Protein AF-A0A0P9FAW4-F1 (afdb_monomer_lite)

Sequence (191 aa):
MNKLNNALRALTATEWSKLYVQEWLREGETELWAGQSSRYPGKPIVAVVHCAAFDGEPPCIEVRIGKRVAKSVMATRNWQNERRAMVKFGMELAGLKPSAGEVEAALDAVRAKQPSVSDQVAELAKHIADRLAYENGSWELLECVETAKAMAWTVTAGGPQALRAALDTERSATNQRHQEFEQEGRETVAI

Foldseek 3Di:
DDDPPPPPPPDFFVRLLVVVLQADDDQAKDWLAKDAFPVDGPWIWTWIWHNDDDDPDAIWIFIDTHPHTPDIDGQGNPNVVVSLVSLCVSCVRNVHNDDPVNSVVSNVVSVVPDDDLVRLLQLQLVLQLVVCCVVPVPDDSVVSSVVSSVVSVVLCVVPRNSSNVSNVVSVVVVVVVVVVVVVVVVVVVVD

Organism: NCBI:txid186479

Secondary structure (DSSP, 8-state):
---------PPPHHHHHHHHHHHH--SEEEEEEEEE-SSSTT-EEEEEEEE--SSSPPPEEEEEETTEEEEEEE--TTHHHHHHHHHHHHHHHTT----HHHHHHHHHHHHHHSPPHHHHHHHHHHHHHHHHHHH-TTS-HHHHHHHHHHHHHHHHTT-HHHHHHHHHHHHHHHHHHHHHHHHHHHHHHT-

Radius of gyration: 21.87 Å; chains: 1; bounding box: 67×32×67 Å

pLDDT: mean 72.72, std 17.27, range [30.73, 94.94]

Structure (mmCIF, N/CA/C/O backbone):
data_AF-A0A0P9FAW4-F1
#
_entry.id   AF-A0A0P9FAW4-F1
#
loop_
_atom_site.group_PDB
_atom_site.id
_atom_site.type_symbol
_atom_site.label_atom_id
_atom_site.label_alt_id
_atom_site.label_comp_id
_atom_site.label_asym_id
_atom_site.label_entity_id
_atom_site.label_seq_id
_atom_site.pdbx_PDB_ins_code
_atom_site.Cartn_x
_atom_site.Cartn_y
_atom_site.Cartn_z
_atom_site.occupancy
_atom_site.B_iso_or_equiv
_atom_site.auth_seq_id
_atom_site.auth_comp_id
_atom_site.auth_asym_id
_atom_site.auth_atom_id
_atom_site.pdbx_PDB_model_num
ATOM 1 N N . MET A 1 1 ? 41.339 17.464 16.223 1.00 36.88 1 MET A N 1
ATOM 2 C CA . MET A 1 1 ? 39.993 18.069 16.308 1.00 36.88 1 MET A CA 1
ATOM 3 C C . MET A 1 1 ? 39.169 17.577 15.133 1.00 36.88 1 MET A C 1
ATOM 5 O O . MET A 1 1 ? 39.596 17.796 14.012 1.00 36.88 1 MET A O 1
ATOM 9 N N . ASN A 1 2 ? 38.085 16.849 15.421 1.00 30.95 2 ASN A N 1
ATOM 10 C CA . ASN A 1 2 ? 36.825 16.717 14.663 1.00 30.95 2 ASN A CA 1
ATOM 11 C C . ASN A 1 2 ? 36.192 15.363 14.992 1.00 30.95 2 ASN A C 1
ATOM 13 O O . ASN A 1 2 ? 36.313 14.387 14.259 1.00 30.95 2 ASN A O 1
ATOM 17 N N . LYS A 1 3 ? 35.518 15.317 16.148 1.00 30.73 3 LYS A N 1
ATOM 18 C CA . LYS A 1 3 ? 34.476 14.322 16.392 1.00 30.73 3 LYS A CA 1
ATOM 19 C C . LYS A 1 3 ? 33.316 14.702 15.475 1.00 30.73 3 LYS A C 1
ATOM 21 O O . LYS A 1 3 ? 32.681 15.730 15.693 1.00 30.73 3 LYS A O 1
ATOM 26 N N . LEU A 1 4 ? 33.096 13.915 14.427 1.00 35.78 4 LEU A N 1
ATOM 27 C CA . LEU A 1 4 ? 31.875 13.967 13.631 1.00 35.78 4 LEU A CA 1
ATOM 28 C C . LEU A 1 4 ? 30.692 13.772 14.583 1.00 35.78 4 LEU A C 1
ATOM 30 O O . LEU A 1 4 ? 30.543 12.718 15.202 1.00 35.78 4 LEU A O 1
ATOM 34 N N . ASN A 1 5 ? 29.902 14.832 14.739 1.00 34.75 5 ASN A N 1
ATOM 35 C CA . ASN A 1 5 ? 28.650 14.849 15.477 1.00 34.75 5 ASN A CA 1
ATOM 36 C C . ASN A 1 5 ? 27.660 13.894 14.804 1.00 34.75 5 ASN A C 1
ATOM 38 O O . ASN A 1 5 ? 26.837 14.302 13.993 1.00 34.75 5 ASN A O 1
ATOM 42 N N . ASN A 1 6 ? 27.731 12.617 15.169 1.00 35.66 6 ASN A N 1
ATOM 43 C CA . ASN A 1 6 ? 26.733 11.602 14.851 1.00 35.66 6 ASN A CA 1
ATOM 44 C C . ASN A 1 6 ? 25.546 11.720 15.824 1.00 35.66 6 ASN A C 1
ATOM 46 O O . ASN A 1 6 ? 25.126 10.758 16.464 1.00 35.66 6 ASN A O 1
ATOM 50 N N . ALA A 1 7 ? 25.021 12.937 15.980 1.00 35.91 7 ALA A N 1
ATOM 51 C CA . ALA A 1 7 ? 23.693 13.105 16.534 1.00 35.91 7 ALA A CA 1
ATOM 52 C C . ALA A 1 7 ? 22.733 12.663 15.430 1.00 35.91 7 ALA A C 1
ATOM 54 O O . ALA A 1 7 ? 22.521 13.401 14.471 1.00 35.91 7 ALA A O 1
ATOM 55 N N . LEU A 1 8 ? 22.215 11.436 15.544 1.00 38.09 8 LEU A N 1
ATOM 56 C CA . LEU A 1 8 ? 21.023 10.970 14.837 1.00 38.09 8 LEU A CA 1
ATOM 57 C C . LEU A 1 8 ? 19.970 12.081 14.917 1.00 38.09 8 LEU A C 1
ATOM 59 O O . LEU A 1 8 ? 19.286 12.233 15.931 1.00 38.09 8 LEU A O 1
ATOM 63 N N . ARG A 1 9 ? 19.894 12.922 13.881 1.00 41.28 9 ARG A N 1
ATOM 64 C CA . ARG A 1 9 ? 18.901 13.985 13.812 1.00 41.28 9 ARG A CA 1
ATOM 65 C C . ARG A 1 9 ? 17.561 13.277 13.744 1.00 41.28 9 ARG A C 1
ATOM 67 O O . ARG A 1 9 ? 17.298 12.544 12.795 1.00 41.28 9 ARG A O 1
ATOM 74 N N . ALA A 1 10 ? 16.739 13.472 14.769 1.00 46.34 10 ALA A N 1
ATOM 75 C CA . ALA A 1 10 ? 15.368 13.000 14.748 1.00 46.34 10 ALA A CA 1
ATOM 76 C C . ALA A 1 10 ? 14.700 13.549 13.480 1.00 46.34 10 ALA A C 1
ATOM 78 O O . ALA A 1 10 ? 14.629 14.767 13.296 1.00 46.34 10 ALA A O 1
ATOM 79 N N . LEU A 1 11 ? 14.275 12.645 12.597 1.00 42.81 11 LEU A N 1
ATOM 80 C CA . LEU A 1 11 ? 13.554 13.001 11.383 1.00 42.81 11 LEU A CA 1
ATOM 81 C C . LEU A 1 11 ? 12.293 13.790 11.766 1.00 42.81 11 LEU A C 1
ATOM 83 O O . LEU A 1 11 ? 11.625 13.502 12.766 1.00 42.81 11 LEU A O 1
ATOM 87 N N . THR A 1 12 ? 11.994 14.821 10.991 1.00 44.25 12 THR A N 1
ATOM 88 C CA . THR A 1 12 ? 10.806 15.664 11.134 1.00 44.25 12 THR A CA 1
ATOM 89 C C . THR A 1 12 ? 9.535 14.872 10.812 1.00 44.25 12 THR A C 1
ATOM 91 O O . THR A 1 12 ? 9.584 13.828 10.165 1.00 44.25 12 THR A O 1
ATOM 94 N N . ALA A 1 13 ? 8.366 15.356 11.245 1.00 34.28 13 ALA A N 1
ATOM 95 C CA . ALA A 1 13 ? 7.086 14.705 10.941 1.00 34.28 13 ALA A CA 1
ATOM 96 C C . ALA A 1 13 ? 6.858 14.538 9.424 1.00 34.28 13 ALA A C 1
ATOM 98 O O . ALA A 1 13 ? 6.342 13.513 8.995 1.00 34.28 13 ALA A O 1
ATOM 99 N N . THR A 1 14 ? 7.323 15.493 8.615 1.00 40.19 14 THR A N 1
ATOM 100 C CA . THR A 1 14 ? 7.294 15.433 7.146 1.00 40.19 14 THR A CA 1
ATOM 101 C C . THR A 1 14 ? 8.238 14.365 6.582 1.00 40.19 14 THR A C 1
ATOM 103 O O . THR A 1 14 ? 7.895 13.682 5.622 1.00 40.19 14 THR A O 1
ATOM 106 N N . GLU A 1 15 ? 9.417 14.176 7.173 1.00 46.09 15 GLU A N 1
ATOM 107 C CA . GLU A 1 15 ? 10.367 13.129 6.765 1.00 46.09 15 GLU A CA 1
ATOM 108 C C . GLU A 1 15 ? 9.885 11.729 7.180 1.00 46.09 15 GLU A C 1
ATOM 110 O O . GLU A 1 15 ? 10.018 10.779 6.413 1.00 46.09 15 GLU A O 1
ATOM 115 N N . TRP A 1 16 ? 9.229 11.607 8.336 1.00 44.12 16 TRP A N 1
ATOM 116 C CA . TRP A 1 16 ? 8.546 10.375 8.746 1.00 44.12 16 TRP A CA 1
ATOM 117 C C . TRP A 1 16 ? 7.324 10.062 7.895 1.00 44.12 16 TRP A C 1
ATOM 119 O O . TRP A 1 16 ? 7.101 8.910 7.547 1.00 44.12 16 TRP A O 1
ATOM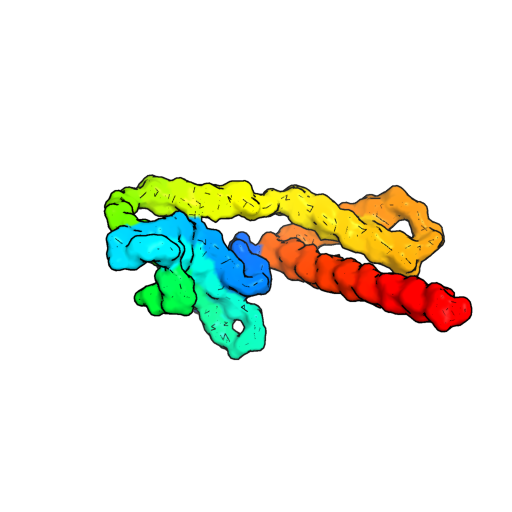 129 N N . SER A 1 17 ? 6.556 11.086 7.532 1.00 34.69 17 SER A N 1
ATOM 130 C CA . SER A 1 17 ? 5.464 10.971 6.575 1.00 34.69 17 SER A CA 1
ATOM 131 C C . SER A 1 17 ? 5.978 10.429 5.242 1.00 34.69 17 SER A C 1
ATOM 133 O O . SER A 1 17 ? 5.382 9.510 4.701 1.00 34.69 17 SER A O 1
ATOM 135 N N . LYS A 1 18 ? 7.118 10.920 4.736 1.00 43.56 18 LYS A N 1
ATOM 136 C CA . LYS A 1 18 ? 7.755 10.356 3.535 1.00 43.56 18 LYS A CA 1
ATOM 137 C C . LYS A 1 18 ? 8.144 8.887 3.725 1.00 43.56 18 LYS A C 1
ATOM 139 O O . LYS A 1 18 ? 7.808 8.088 2.867 1.00 43.56 18 LYS A O 1
ATOM 144 N N . LEU A 1 19 ? 8.758 8.509 4.849 1.00 45.94 19 LEU A N 1
ATOM 145 C CA . LEU A 1 19 ? 9.065 7.100 5.156 1.00 45.94 19 LEU A CA 1
ATOM 146 C C . LEU A 1 19 ? 7.807 6.217 5.251 1.00 45.94 19 LEU A C 1
ATOM 148 O O . LEU A 1 19 ? 7.811 5.073 4.816 1.00 45.94 19 LEU A O 1
ATOM 152 N N . TYR A 1 20 ? 6.709 6.752 5.776 1.00 41.94 20 TYR A N 1
ATOM 153 C CA . TYR A 1 20 ? 5.427 6.060 5.873 1.00 41.94 20 TYR A CA 1
ATOM 154 C C . TYR A 1 20 ? 4.786 5.806 4.503 1.00 41.94 20 TYR A C 1
ATOM 156 O O . TYR A 1 20 ? 4.346 4.688 4.226 1.00 41.94 20 TYR A O 1
ATOM 164 N N . VAL A 1 21 ? 4.796 6.817 3.623 1.00 43.75 21 VAL A N 1
ATOM 165 C CA . VAL A 1 21 ? 4.452 6.629 2.206 1.00 43.75 21 VAL A CA 1
ATOM 166 C C . VAL A 1 21 ? 5.412 5.603 1.581 1.00 43.75 21 VAL A C 1
ATOM 168 O O . VAL A 1 21 ? 4.968 4.756 0.805 1.00 43.75 21 VAL A O 1
ATOM 171 N N . GLN A 1 22 ? 6.694 5.599 1.985 1.00 45.94 22 GLN A N 1
ATOM 172 C CA . GLN A 1 22 ? 7.691 4.681 1.436 1.00 45.94 22 GLN A CA 1
ATOM 173 C C . GLN A 1 22 ? 7.481 3.213 1.781 1.00 45.94 22 GLN A C 1
ATOM 175 O O . GLN A 1 22 ? 7.738 2.338 0.951 1.00 45.94 22 GLN A O 1
ATOM 180 N N . GLU A 1 23 ? 7.045 2.929 3.002 1.00 46.84 23 GLU A N 1
ATOM 181 C CA . GLU A 1 23 ? 6.980 1.561 3.493 1.00 46.84 23 GLU A CA 1
ATOM 182 C C . GLU A 1 23 ? 5.694 0.834 3.087 1.00 46.84 23 GLU A C 1
ATOM 184 O O . GLU A 1 23 ? 5.722 -0.396 3.022 1.00 46.84 23 GLU A O 1
ATOM 189 N N . TRP A 1 24 ? 4.573 1.531 2.831 1.00 48.19 24 TRP A N 1
ATOM 190 C CA . TRP A 1 24 ? 3.279 0.837 2.868 1.00 48.19 24 TRP A CA 1
ATOM 191 C C . TRP A 1 24 ? 2.239 1.103 1.781 1.00 48.19 24 TRP A C 1
ATOM 193 O O . TRP A 1 24 ? 1.291 0.313 1.738 1.00 48.19 24 TRP A O 1
ATOM 203 N N . LEU A 1 25 ? 2.351 2.083 0.871 1.00 46.75 25 LEU A N 1
ATOM 204 C CA . LEU A 1 25 ? 1.169 2.476 0.075 1.00 46.75 25 LEU A CA 1
ATOM 205 C C . LEU A 1 25 ? 1.424 2.783 -1.409 1.00 46.75 25 LEU A C 1
ATOM 207 O O . LEU A 1 25 ? 2.464 3.319 -1.776 1.00 46.75 25 LEU A O 1
ATOM 211 N N . ARG A 1 26 ? 0.461 2.364 -2.248 1.00 43.22 26 ARG A N 1
ATOM 212 C CA . ARG A 1 26 ? 0.257 2.857 -3.623 1.00 43.22 26 ARG A CA 1
ATOM 213 C C . ARG A 1 26 ? -0.173 4.326 -3.555 1.00 43.22 26 ARG A C 1
ATOM 215 O O . ARG A 1 26 ? -0.643 4.775 -2.509 1.00 43.22 26 ARG A O 1
ATOM 222 N N . GLU A 1 27 ? -0.087 5.050 -4.663 1.00 41.12 27 GLU A N 1
ATOM 223 C CA . GLU A 1 27 ? -0.878 6.275 -4.815 1.00 41.12 27 GLU A CA 1
ATOM 224 C C . GLU A 1 27 ? -2.366 5.946 -4.543 1.00 41.12 27 GLU A C 1
ATOM 226 O O . GLU A 1 27 ? -2.929 5.045 -5.168 1.00 41.12 27 GLU A O 1
ATOM 231 N N . GLY A 1 28 ? -2.987 6.605 -3.553 1.00 51.53 28 GLY A N 1
ATOM 232 C CA . GLY A 1 28 ? -4.404 6.425 -3.198 1.00 51.53 28 GLY A CA 1
ATOM 233 C C . GLY A 1 28 ? -4.705 5.821 -1.814 1.00 51.53 28 GLY A C 1
ATOM 234 O O . GLY A 1 28 ? -3.879 5.814 -0.899 1.00 51.53 28 GLY A O 1
ATOM 235 N N . GLU A 1 29 ? -5.953 5.367 -1.647 1.00 55.50 29 GLU A N 1
ATOM 236 C CA . GLU A 1 29 ? -6.477 4.775 -0.408 1.00 55.50 29 GLU A CA 1
ATOM 237 C C . GLU A 1 29 ? -6.056 3.306 -0.277 1.00 55.50 29 GLU A C 1
ATOM 239 O O . GLU A 1 29 ? -6.238 2.518 -1.204 1.00 55.50 29 GLU A O 1
ATOM 244 N N . THR A 1 30 ? -5.550 2.887 0.883 1.00 71.25 30 THR A N 1
ATOM 245 C CA . THR A 1 30 ? -5.362 1.455 1.182 1.00 71.25 30 THR A CA 1
ATOM 246 C C . THR A 1 30 ? -6.103 1.060 2.435 1.00 71.25 30 THR A C 1
ATOM 248 O O . THR A 1 30 ? -5.938 1.660 3.497 1.00 71.25 30 THR A O 1
ATOM 251 N N . GLU A 1 31 ? -6.886 -0.003 2.309 1.00 73.00 31 GLU A N 1
ATOM 252 C CA . GLU A 1 31 ? -7.607 -0.617 3.411 1.00 73.00 31 GLU A CA 1
ATOM 253 C C . GLU A 1 31 ? -6.645 -1.229 4.438 1.00 73.00 31 GLU A C 1
ATOM 255 O O . GLU A 1 31 ? -5.787 -2.046 4.114 1.00 73.00 31 GLU A O 1
ATOM 260 N N . LEU A 1 32 ? -6.820 -0.836 5.697 1.00 77.38 32 LEU A N 1
ATOM 261 C CA . LEU A 1 32 ? -6.149 -1.396 6.869 1.00 77.38 32 LEU A CA 1
ATOM 262 C C . LEU A 1 32 ? -6.996 -2.438 7.589 1.00 77.38 32 LEU A C 1
ATOM 264 O O . LEU A 1 32 ? -6.457 -3.285 8.296 1.00 77.38 32 LEU A O 1
ATOM 268 N N . TRP A 1 33 ? -8.315 -2.311 7.487 1.00 84.06 33 TRP A N 1
ATOM 269 C CA . TRP A 1 33 ? -9.281 -3.200 8.111 1.00 84.06 33 TRP A CA 1
ATOM 270 C C . TRP A 1 33 ? -10.686 -2.879 7.594 1.00 84.06 33 TRP A C 1
ATOM 272 O O . TRP A 1 33 ? -11.000 -1.712 7.350 1.00 84.06 33 TRP A O 1
ATOM 282 N N . ALA A 1 34 ? -11.550 -3.889 7.513 1.00 80.00 34 ALA A N 1
ATOM 283 C CA . ALA A 1 34 ? -12.957 -3.720 7.176 1.00 80.00 34 ALA A CA 1
ATOM 284 C C . ALA A 1 34 ? -13.867 -4.587 8.055 1.00 80.00 34 ALA A C 1
ATOM 286 O O . ALA A 1 34 ? -13.494 -5.673 8.501 1.00 80.00 34 ALA A O 1
ATOM 287 N N . GLY A 1 35 ? -15.091 -4.111 8.267 1.00 79.69 35 GLY A N 1
ATOM 288 C CA . GLY A 1 35 ? -16.143 -4.807 9.000 1.00 79.69 35 GLY A CA 1
ATOM 289 C C . GLY A 1 35 ? -17.527 -4.243 8.691 1.00 79.69 35 GLY A C 1
ATOM 290 O O . GLY A 1 35 ? -17.704 -3.432 7.782 1.00 79.69 35 GLY A O 1
ATOM 291 N N . GLN A 1 36 ? -18.533 -4.661 9.456 1.00 74.88 36 GLN A N 1
ATOM 292 C CA . GLN A 1 36 ? -19.901 -4.151 9.340 1.00 74.88 36 GLN A CA 1
ATOM 293 C C . GLN A 1 36 ? -20.290 -3.370 10.587 1.00 74.88 36 GLN A C 1
ATOM 295 O O . GLN A 1 36 ? -19.943 -3.751 11.702 1.00 74.88 36 GLN A O 1
ATOM 300 N N . SER A 1 37 ? -21.014 -2.265 10.409 1.00 71.69 37 SER A N 1
ATOM 301 C CA . SER A 1 37 ? -21.435 -1.455 11.548 1.00 71.69 37 SER A CA 1
ATOM 302 C C . SER A 1 37 ? -22.502 -2.164 12.375 1.00 71.69 37 SER A C 1
ATOM 304 O O . SER A 1 37 ? -23.552 -2.533 11.854 1.00 71.69 37 SER A O 1
ATOM 306 N N . SER A 1 38 ? -22.283 -2.245 13.690 1.00 75.69 38 SER A N 1
ATOM 307 C CA . SER A 1 38 ? -23.302 -2.712 14.639 1.00 75.69 38 SER A CA 1
ATOM 308 C C . SER A 1 38 ? -24.442 -1.705 14.816 1.00 75.69 38 SER A C 1
ATOM 310 O O . SER A 1 38 ? -25.564 -2.081 15.140 1.00 75.69 38 SER A O 1
ATOM 312 N N . ARG A 1 39 ? -24.164 -0.413 14.589 1.00 76.31 39 ARG A N 1
ATOM 313 C CA . ARG A 1 39 ? -25.131 0.688 14.739 1.00 76.31 39 ARG A CA 1
ATOM 314 C C . ARG A 1 39 ? -25.882 1.022 13.451 1.00 76.31 39 ARG A C 1
ATOM 316 O O . ARG A 1 39 ? -26.964 1.593 13.523 1.00 76.31 39 ARG A O 1
ATOM 323 N N . TYR A 1 40 ? -25.315 0.695 12.290 1.00 73.69 40 TYR A N 1
ATOM 324 C CA . TYR A 1 40 ? -25.902 0.981 10.980 1.00 73.69 40 TYR A CA 1
ATOM 325 C C . TYR A 1 40 ? -25.935 -0.291 10.120 1.00 73.69 40 TYR A C 1
ATOM 327 O O . TYR A 1 40 ? -25.014 -0.508 9.326 1.00 73.69 40 TYR A O 1
ATOM 335 N N . PRO A 1 41 ? -26.982 -1.128 10.258 1.00 72.75 41 PRO A N 1
ATOM 336 C CA . PRO A 1 41 ? -27.098 -2.381 9.519 1.00 72.75 41 PRO A CA 1
ATOM 337 C C . PRO A 1 41 ? -26.913 -2.175 8.011 1.00 72.75 41 PRO A C 1
ATOM 339 O O . PRO A 1 41 ? -27.473 -1.249 7.424 1.00 72.75 41 PRO A O 1
ATOM 342 N N . GLY A 1 42 ? -26.084 -3.017 7.392 1.00 67.56 42 GLY A N 1
ATOM 343 C CA . GLY A 1 42 ? -25.775 -2.956 5.959 1.00 67.56 42 GLY A CA 1
ATOM 344 C C . GLY A 1 42 ? -24.736 -1.907 5.545 1.00 67.56 42 GLY A C 1
ATOM 345 O O . GLY A 1 42 ? -24.369 -1.870 4.373 1.00 67.56 42 GLY A O 1
ATOM 346 N N . LYS A 1 43 ? -24.221 -1.070 6.462 1.00 67.19 43 LYS A N 1
ATOM 347 C CA . LYS A 1 43 ? -23.132 -0.132 6.139 1.00 67.19 43 LYS A CA 1
ATOM 348 C C . LYS A 1 43 ? -21.761 -0.725 6.483 1.00 67.19 43 LYS A C 1
ATOM 350 O O . LYS A 1 43 ? -21.549 -1.108 7.640 1.00 67.19 43 LYS A O 1
ATOM 355 N N . PRO A 1 44 ? -20.816 -0.758 5.525 1.00 73.00 44 PRO A N 1
ATOM 356 C CA . PRO A 1 44 ? -19.457 -1.190 5.807 1.00 73.00 44 PRO A CA 1
ATOM 357 C C . PRO A 1 44 ? -18.746 -0.154 6.676 1.00 73.00 44 PRO A C 1
ATOM 359 O O . PRO A 1 44 ? -18.990 1.050 6.550 1.00 73.00 44 PRO A O 1
ATOM 362 N N . ILE A 1 45 ? -17.861 -0.636 7.539 1.00 73.31 45 ILE A N 1
ATOM 363 C CA . ILE A 1 45 ? -16.862 0.174 8.224 1.00 73.31 45 ILE A CA 1
ATOM 364 C C . ILE A 1 45 ? -15.519 -0.172 7.626 1.00 73.31 45 ILE A C 1
ATOM 366 O O . ILE A 1 45 ? -15.161 -1.345 7.592 1.00 73.31 45 ILE A O 1
ATOM 370 N N . VAL A 1 46 ? -14.787 0.839 7.178 1.00 75.81 46 VAL A N 1
ATOM 371 C CA . VAL A 1 46 ? -13.471 0.642 6.574 1.00 75.81 46 VAL A CA 1
ATOM 372 C C . VAL A 1 46 ? -12.495 1.608 7.221 1.00 75.81 46 VAL A C 1
ATOM 374 O O . VAL A 1 46 ? -12.754 2.810 7.271 1.00 75.81 46 VAL A O 1
ATOM 377 N N . ALA A 1 47 ? -11.399 1.075 7.749 1.00 80.31 47 ALA A N 1
ATOM 378 C CA . ALA A 1 47 ? -10.232 1.855 8.117 1.00 80.31 47 ALA A CA 1
ATOM 379 C C . ALA A 1 47 ? -9.306 1.897 6.902 1.00 80.31 47 ALA A C 1
ATOM 381 O O . ALA A 1 47 ? -8.899 0.847 6.409 1.00 80.31 47 ALA A O 1
ATOM 382 N N . VAL A 1 48 ? -8.978 3.088 6.423 1.00 76.50 48 VAL A N 1
ATOM 383 C CA . VAL A 1 48 ? -8.117 3.303 5.261 1.00 76.50 48 VAL A CA 1
ATOM 384 C C . VAL A 1 48 ? -6.994 4.259 5.618 1.00 76.50 48 VAL A C 1
ATOM 386 O O . VAL A 1 48 ? -7.163 5.158 6.440 1.00 76.50 48 VAL A O 1
ATOM 389 N N . VAL A 1 49 ? -5.844 4.082 4.985 1.00 74.38 49 VAL A N 1
ATOM 390 C CA . VAL A 1 49 ? -4.835 5.135 4.921 1.00 74.38 49 VAL A CA 1
ATOM 391 C C . VAL A 1 49 ? -4.989 5.880 3.616 1.00 74.38 49 VAL A C 1
ATOM 393 O O . VAL A 1 49 ? -5.040 5.266 2.553 1.00 74.38 49 VAL A O 1
ATOM 396 N N . HIS A 1 50 ? -4.980 7.196 3.721 1.00 68.31 50 HIS A N 1
ATOM 397 C CA . HIS A 1 50 ? -4.796 8.129 2.633 1.00 68.31 50 HIS A CA 1
ATOM 398 C C . HIS A 1 50 ? -3.327 8.497 2.532 1.00 68.31 50 HIS A C 1
ATOM 400 O O . HIS A 1 50 ? -2.794 9.231 3.370 1.00 68.31 50 HIS A O 1
ATOM 406 N N . CYS A 1 51 ? -2.670 8.006 1.487 1.00 57.28 51 CYS A N 1
ATOM 407 C CA . CYS A 1 51 ? -1.415 8.596 1.070 1.00 57.28 51 CYS A CA 1
ATOM 408 C C . CYS A 1 51 ? -1.709 9.852 0.275 1.00 57.28 51 CYS A C 1
ATOM 410 O O . CYS A 1 51 ? -2.311 9.787 -0.793 1.00 57.28 51 CYS A O 1
ATOM 412 N N . ALA A 1 52 ? -1.285 10.994 0.805 1.00 51.28 52 ALA A N 1
ATOM 413 C CA . ALA A 1 52 ? -1.335 12.237 0.070 1.00 51.28 52 ALA A CA 1
ATOM 414 C C . ALA A 1 52 ? -0.370 12.164 -1.117 1.00 51.28 52 ALA A C 1
ATOM 416 O O . ALA A 1 52 ? 0.831 12.399 -0.998 1.00 51.28 52 ALA A O 1
ATOM 417 N N . ALA A 1 53 ? -0.917 11.806 -2.264 1.00 43.97 53 ALA A N 1
ATOM 418 C CA . ALA A 1 53 ? -0.327 12.050 -3.558 1.00 43.97 53 ALA A CA 1
ATOM 419 C C . ALA A 1 53 ? -1.378 12.865 -4.306 1.00 43.97 53 ALA A C 1
ATOM 421 O O . ALA A 1 53 ? -2.378 12.294 -4.718 1.00 43.97 53 ALA A O 1
ATOM 422 N N . PHE A 1 54 ? -1.223 14.195 -4.290 1.00 38.84 54 PHE A N 1
ATOM 423 C CA . PHE A 1 54 ? -1.537 15.156 -5.367 1.00 38.84 54 PHE A CA 1
ATOM 424 C C . PHE A 1 54 ? -1.655 16.606 -4.848 1.00 38.84 54 PHE A C 1
ATOM 426 O O . PHE A 1 54 ? -1.200 17.516 -5.535 1.00 38.84 54 PHE A O 1
ATOM 433 N N . ASP A 1 55 ? -2.101 16.830 -3.602 1.00 45.34 55 ASP A N 1
ATOM 434 C CA . ASP A 1 55 ? -2.530 18.182 -3.168 1.00 45.34 55 ASP A CA 1
ATOM 435 C C . ASP A 1 55 ? -1.617 18.860 -2.121 1.00 45.34 55 ASP A C 1
ATOM 437 O O . ASP A 1 55 ? -1.910 19.946 -1.625 1.00 45.34 55 ASP A O 1
ATOM 441 N N . GLY A 1 56 ? -0.495 18.230 -1.750 1.00 52.78 56 GLY A N 1
ATOM 442 C CA . GLY A 1 56 ? 0.427 18.751 -0.726 1.00 52.78 56 GLY A CA 1
ATOM 443 C C . GLY A 1 56 ? -0.056 18.587 0.722 1.00 52.78 56 GLY A C 1
ATOM 444 O O . GLY A 1 56 ? 0.618 19.042 1.650 1.00 52.78 56 GLY A O 1
ATOM 445 N N . GLU A 1 57 ? -1.191 17.920 0.931 1.00 57.72 57 GLU A N 1
ATOM 446 C CA . GLU A 1 57 ? -1.689 17.591 2.263 1.00 57.72 57 GLU A CA 1
ATOM 447 C C . GLU A 1 57 ? -0.832 16.509 2.950 1.00 57.72 57 GLU A C 1
ATOM 449 O O . GLU A 1 57 ? -0.150 15.720 2.298 1.00 57.72 57 GLU A O 1
ATOM 454 N N . PRO A 1 58 ? -0.808 16.462 4.288 1.00 63.19 58 PRO A N 1
ATOM 455 C CA . PRO A 1 58 ? -0.185 15.368 5.018 1.00 63.19 58 PRO A CA 1
ATOM 456 C C . PRO A 1 58 ? -1.049 14.095 4.927 1.00 63.19 58 PRO A C 1
ATOM 458 O O . PRO A 1 58 ? -2.274 14.185 5.013 1.00 63.19 58 PRO A O 1
ATOM 461 N N . PRO A 1 59 ? -0.447 12.895 4.806 1.00 71.00 59 PRO A N 1
ATOM 462 C CA . PRO A 1 59 ? -1.194 11.644 4.793 1.00 71.00 59 PRO A CA 1
ATOM 463 C C . PRO A 1 59 ? -2.015 11.494 6.073 1.00 71.00 59 PRO A C 1
ATOM 465 O O . PRO A 1 59 ? -1.599 11.914 7.158 1.00 71.00 59 PRO A O 1
ATOM 468 N N . CYS A 1 60 ? -3.178 10.869 5.958 1.00 78.50 60 CYS A N 1
ATOM 469 C CA . CYS A 1 60 ? -4.085 10.666 7.078 1.00 78.50 60 CYS A CA 1
ATOM 470 C C . CYS A 1 60 ? -4.626 9.237 7.096 1.00 78.50 60 CYS A C 1
ATOM 472 O O . CYS A 1 60 ? -4.563 8.504 6.113 1.00 78.50 60 CYS A O 1
ATOM 474 N N . ILE A 1 61 ? -5.130 8.812 8.246 1.00 84.69 61 ILE A N 1
ATOM 475 C CA . ILE A 1 61 ? -5.811 7.535 8.419 1.00 84.69 61 ILE A CA 1
ATOM 476 C C . ILE A 1 61 ? -7.265 7.854 8.728 1.00 84.69 61 ILE A C 1
ATOM 478 O O . ILE A 1 61 ? -7.559 8.543 9.707 1.00 84.69 61 ILE A O 1
ATOM 482 N N . GLU A 1 62 ? -8.175 7.341 7.911 1.00 87.25 62 GLU A N 1
ATOM 483 C CA . GLU A 1 62 ? -9.608 7.545 8.059 1.00 87.25 62 GLU A CA 1
ATOM 484 C C . GLU A 1 62 ? -10.307 6.254 8.463 1.00 87.25 62 GLU A C 1
ATOM 486 O O . GLU A 1 62 ? -9.964 5.164 8.022 1.00 87.25 62 GLU A O 1
ATOM 491 N N . VAL A 1 63 ? -11.339 6.380 9.288 1.00 87.50 63 VAL A N 1
ATOM 492 C CA . VAL A 1 63 ? -12.338 5.334 9.497 1.00 87.50 63 VAL A CA 1
ATOM 493 C C . VAL A 1 63 ? -13.651 5.849 8.948 1.00 87.50 63 VAL A C 1
ATOM 495 O O . VAL A 1 63 ? -14.149 6.893 9.375 1.00 87.50 63 VAL A O 1
ATOM 498 N N . ARG A 1 64 ? -14.212 5.111 7.997 1.00 81.69 64 ARG A N 1
ATOM 499 C CA . ARG A 1 64 ? -15.418 5.466 7.253 1.00 81.69 64 ARG A CA 1
ATOM 500 C C . ARG A 1 64 ? -16.556 4.515 7.584 1.00 81.69 64 ARG A C 1
ATOM 502 O O . ARG A 1 64 ? -16.322 3.340 7.836 1.00 81.69 64 ARG A O 1
ATOM 509 N N . ILE A 1 65 ? -17.787 5.024 7.565 1.00 78.81 65 ILE A N 1
ATOM 510 C CA . ILE A 1 65 ? -19.028 4.245 7.643 1.00 78.81 65 ILE A CA 1
ATOM 511 C C . ILE A 1 65 ? -19.817 4.511 6.359 1.00 78.81 65 ILE A C 1
ATOM 513 O O . ILE A 1 65 ? -20.397 5.588 6.175 1.00 78.81 65 ILE A O 1
ATOM 517 N N . GLY A 1 66 ? -19.827 3.544 5.443 1.00 72.31 66 GLY A N 1
ATOM 518 C CA . GLY A 1 66 ? -20.221 3.795 4.057 1.00 72.31 66 GLY A CA 1
ATOM 519 C C . GLY A 1 66 ? -19.367 4.918 3.456 1.00 72.31 66 GLY A C 1
ATOM 520 O O . GLY A 1 66 ? -18.146 4.847 3.482 1.00 72.31 66 GLY A O 1
ATOM 521 N N . LYS A 1 67 ? -20.007 5.985 2.961 1.00 77.19 67 LYS A N 1
ATOM 522 C CA . LYS A 1 67 ? -19.319 7.148 2.364 1.00 77.19 67 LYS A CA 1
ATOM 523 C C . LYS A 1 67 ? -18.904 8.232 3.367 1.00 77.19 67 LYS A C 1
ATOM 525 O O . LYS A 1 67 ? -18.323 9.234 2.973 1.00 77.19 67 LYS A O 1
ATOM 530 N N . ARG A 1 68 ? -19.264 8.098 4.646 1.00 81.12 68 ARG A N 1
ATOM 531 C CA . ARG A 1 68 ? -19.037 9.146 5.648 1.00 81.12 68 ARG A CA 1
ATOM 532 C C . ARG A 1 68 ? -17.768 8.863 6.440 1.00 81.12 68 ARG A C 1
ATOM 534 O O . ARG A 1 68 ? -17.656 7.791 7.028 1.00 81.12 68 ARG A O 1
ATOM 541 N N . VAL A 1 69 ? -16.896 9.858 6.568 1.00 88.06 69 VAL A N 1
ATOM 542 C CA . VAL A 1 69 ? -15.774 9.824 7.514 1.00 88.06 69 VAL A CA 1
ATOM 543 C C . VAL A 1 69 ? -16.319 9.903 8.943 1.00 88.06 69 VAL A C 1
ATOM 545 O O . VAL A 1 69 ? -17.017 10.847 9.318 1.00 88.06 69 VAL A O 1
ATOM 548 N N . ALA A 1 70 ? -16.055 8.868 9.737 1.00 87.88 70 ALA A N 1
ATOM 549 C CA . ALA A 1 70 ? -16.384 8.823 11.158 1.00 87.88 70 ALA A CA 1
ATOM 550 C C . ALA A 1 70 ? -15.243 9.380 12.015 1.00 87.88 70 ALA A C 1
ATOM 552 O O . ALA A 1 70 ? -15.503 10.009 13.039 1.00 87.88 70 ALA A O 1
ATOM 553 N N . LYS A 1 71 ? -13.993 9.159 11.595 1.00 91.56 71 LYS A N 1
ATOM 554 C CA . LYS A 1 71 ? -12.799 9.714 12.233 1.00 91.56 71 LYS A CA 1
ATOM 555 C C . LYS A 1 71 ? -11.671 9.833 11.216 1.00 91.56 71 LYS A C 1
ATOM 557 O O . LYS A 1 71 ? -11.518 8.939 10.393 1.00 91.56 71 LYS A O 1
ATOM 562 N N . SER A 1 72 ? -10.884 10.895 11.317 1.00 89.06 72 SER A N 1
ATOM 563 C CA . SER A 1 72 ? -9.649 11.089 10.558 1.00 89.06 72 SER A CA 1
ATOM 564 C C . SER A 1 72 ? -8.544 11.514 11.520 1.00 89.06 72 SER A C 1
ATOM 566 O O . SER A 1 72 ? -8.801 12.260 12.471 1.00 89.06 72 SER A O 1
ATOM 568 N N . VAL A 1 73 ? -7.339 10.990 11.324 1.00 86.00 73 VAL A N 1
ATOM 569 C CA . VAL A 1 73 ? -6.140 11.390 12.062 1.00 86.00 73 VAL A CA 1
ATOM 570 C C . VAL A 1 73 ? -4.997 11.588 11.082 1.00 86.00 73 VAL A C 1
ATOM 572 O O . VAL A 1 73 ? -4.758 10.743 10.224 1.00 86.00 73 VAL A O 1
ATOM 575 N N . MET A 1 74 ? -4.285 12.702 11.205 1.00 82.12 74 MET A N 1
ATOM 576 C CA . MET A 1 74 ? -3.061 12.916 10.440 1.00 82.12 74 MET A CA 1
ATOM 577 C C . MET A 1 74 ? -2.001 11.903 10.865 1.00 82.12 74 MET A C 1
ATOM 579 O O . MET A 1 74 ? -1.782 11.718 12.063 1.00 82.12 74 MET A O 1
ATOM 583 N N . ALA A 1 75 ? -1.336 11.281 9.895 1.00 71.50 75 ALA A N 1
ATOM 584 C CA . ALA A 1 75 ? -0.227 10.386 10.168 1.00 71.50 75 ALA A CA 1
ATOM 585 C C . ALA A 1 75 ? 0.989 11.200 10.634 1.00 71.50 75 ALA A C 1
ATOM 587 O O . ALA A 1 75 ? 1.418 12.149 9.972 1.00 71.50 75 ALA A O 1
ATOM 588 N N . THR A 1 76 ? 1.554 10.841 11.785 1.00 73.12 76 THR A N 1
ATOM 589 C CA . THR A 1 76 ? 2.741 11.497 12.352 1.00 73.12 76 THR A CA 1
ATOM 590 C C . THR A 1 76 ? 3.922 10.529 12.465 1.00 73.12 76 THR A C 1
ATOM 592 O O . THR A 1 76 ? 3.894 9.396 11.990 1.00 73.12 76 THR A O 1
ATOM 595 N N . ARG A 1 77 ? 4.983 10.934 13.178 1.00 62.34 77 ARG A N 1
ATOM 596 C CA . ARG A 1 77 ? 6.085 10.037 13.578 1.00 62.34 77 ARG A CA 1
ATOM 597 C C . ARG A 1 77 ? 5.628 8.803 14.374 1.00 62.34 77 ARG A C 1
ATOM 599 O O . ARG A 1 77 ? 6.404 7.872 14.537 1.00 62.34 77 ARG A O 1
ATOM 606 N N . ASN A 1 78 ? 4.404 8.812 14.906 1.00 74.25 78 ASN A N 1
ATOM 607 C CA . ASN A 1 78 ? 3.820 7.724 15.687 1.00 74.25 78 ASN A CA 1
ATOM 608 C C . ASN A 1 78 ? 2.767 6.922 14.896 1.00 74.25 78 ASN A C 1
ATOM 610 O O . ASN A 1 78 ? 1.895 6.281 15.490 1.00 74.25 78 ASN A O 1
ATOM 614 N N . TRP A 1 79 ? 2.846 6.950 13.563 1.00 73.12 79 TRP A N 1
ATOM 615 C CA . TRP A 1 79 ? 1.848 6.379 12.655 1.00 73.12 79 TRP A CA 1
ATOM 616 C C . TRP A 1 79 ? 1.496 4.919 12.938 1.00 73.12 79 TRP A C 1
ATOM 618 O O . TRP A 1 79 ? 0.351 4.521 12.755 1.00 73.12 79 TRP A O 1
ATOM 628 N N . GLN A 1 80 ? 2.432 4.103 13.432 1.00 76.19 80 GLN A N 1
ATOM 629 C CA . GLN A 1 80 ? 2.137 2.708 13.767 1.00 76.19 80 GLN A CA 1
ATOM 630 C C . GLN A 1 80 ? 1.095 2.604 14.888 1.00 76.19 80 GLN A C 1
ATOM 632 O O . GLN A 1 80 ? 0.205 1.755 14.846 1.00 76.19 80 GLN A O 1
ATOM 637 N N . ASN A 1 81 ? 1.179 3.490 15.881 1.00 84.56 81 ASN A N 1
ATOM 638 C CA . ASN A 1 81 ? 0.222 3.546 16.979 1.00 84.56 81 ASN A CA 1
ATOM 639 C C . ASN A 1 81 ? -1.083 4.223 16.557 1.00 84.56 81 ASN A C 1
ATOM 641 O O . ASN A 1 81 ? -2.151 3.777 16.968 1.00 84.56 81 ASN A O 1
ATOM 645 N N . GLU A 1 82 ? -1.022 5.237 15.694 1.00 85.31 82 GLU A N 1
ATOM 646 C CA . GLU A 1 82 ? -2.215 5.850 15.092 1.00 85.31 82 GLU A CA 1
ATOM 647 C C . GLU A 1 82 ? -2.997 4.822 14.269 1.00 85.31 82 GLU A C 1
ATOM 649 O O . GLU A 1 82 ? -4.206 4.685 14.431 1.00 85.31 82 GLU A O 1
ATOM 654 N N . ARG A 1 83 ? -2.296 4.007 13.478 1.00 84.50 83 ARG A N 1
ATOM 655 C CA . ARG A 1 83 ? -2.856 2.895 12.709 1.00 84.50 83 ARG A CA 1
ATOM 656 C C . ARG A 1 83 ? -3.567 1.891 13.608 1.00 84.50 83 ARG A C 1
ATOM 658 O O . ARG A 1 83 ? -4.734 1.587 13.375 1.00 84.50 83 ARG A O 1
ATOM 665 N N . ARG A 1 84 ? -2.890 1.410 14.656 1.00 89.75 84 ARG A N 1
ATOM 666 C CA . ARG A 1 84 ? -3.491 0.507 15.654 1.00 89.75 84 ARG A CA 1
ATOM 667 C C . ARG A 1 84 ? -4.733 1.125 16.280 1.00 89.75 84 ARG A C 1
ATOM 669 O O . ARG A 1 84 ? -5.755 0.457 16.389 1.00 89.75 84 ARG A O 1
ATOM 676 N N . ALA A 1 85 ? -4.670 2.404 16.649 1.00 92.00 85 ALA A N 1
ATOM 677 C CA . ALA A 1 85 ? -5.793 3.116 17.244 1.00 92.00 85 ALA A CA 1
ATOM 678 C C . ALA A 1 85 ? -6.980 3.257 16.276 1.00 92.00 85 ALA A C 1
ATOM 680 O O . ALA A 1 85 ? -8.125 3.137 16.706 1.00 92.00 85 ALA A O 1
ATOM 681 N N . MET A 1 86 ? -6.730 3.476 14.983 1.00 91.44 86 MET A N 1
ATOM 682 C CA . MET A 1 86 ? -7.781 3.592 13.968 1.00 91.44 86 MET A CA 1
ATOM 683 C C . MET A 1 86 ? -8.405 2.240 13.615 1.00 91.44 86 MET A C 1
ATOM 685 O O . MET A 1 86 ? -9.628 2.152 13.535 1.00 91.44 86 MET A O 1
ATOM 689 N N . VAL A 1 87 ? -7.609 1.171 13.505 1.00 90.44 87 VAL A N 1
ATOM 690 C CA . VAL A 1 87 ? -8.135 -0.201 13.367 1.00 90.44 87 VAL A CA 1
ATOM 691 C C . VAL A 1 87 ? -8.978 -0.567 14.585 1.00 90.44 87 VAL A C 1
ATOM 693 O O . VAL A 1 87 ? -10.121 -0.995 14.436 1.00 90.44 87 VAL A O 1
ATOM 696 N N . LYS A 1 88 ? -8.467 -0.297 15.793 1.00 94.94 88 LYS A N 1
ATOM 697 C CA . LYS A 1 88 ? -9.202 -0.504 17.043 1.00 94.94 88 LYS A CA 1
ATOM 698 C C . LYS A 1 88 ? -10.540 0.243 17.042 1.00 94.94 88 LYS A C 1
ATOM 700 O O . LYS A 1 88 ? -11.570 -0.352 17.336 1.00 94.94 88 LYS A O 1
ATOM 705 N N . PHE A 1 89 ? -10.538 1.518 16.656 1.00 93.50 89 PHE A N 1
ATOM 706 C CA . PHE A 1 89 ? -11.753 2.329 16.565 1.00 93.50 89 PHE A CA 1
ATOM 707 C C . PHE A 1 89 ? -12.753 1.774 15.536 1.00 93.50 89 PHE A C 1
ATOM 709 O O . PHE A 1 89 ? -13.951 1.729 15.809 1.00 93.50 89 PHE A O 1
ATOM 716 N N . GLY A 1 90 ? -12.281 1.308 14.375 1.00 88.88 90 GLY A N 1
ATOM 717 C CA . GLY A 1 90 ? -13.124 0.638 13.380 1.00 88.88 90 GLY A CA 1
ATOM 718 C C . GLY A 1 90 ? -13.789 -0.626 13.931 1.00 88.88 90 GLY A C 1
ATOM 719 O O . GLY A 1 90 ? -15.002 -0.796 13.794 1.00 88.88 90 GLY A O 1
ATOM 720 N N . MET A 1 91 ? -13.017 -1.466 14.627 1.00 91.00 91 MET A N 1
ATOM 721 C CA . MET A 1 91 ? -13.508 -2.680 15.286 1.00 91.00 91 MET A CA 1
ATOM 722 C C . MET A 1 91 ? -14.539 -2.358 16.381 1.00 91.00 91 MET A C 1
ATOM 724 O O . MET A 1 91 ? -15.599 -2.982 16.432 1.00 91.00 91 MET A O 1
ATOM 728 N N . GLU A 1 92 ? -14.291 -1.339 17.206 1.00 93.12 92 GLU A N 1
ATOM 729 C CA . GLU A 1 92 ? -15.237 -0.864 18.227 1.00 93.12 92 GLU A CA 1
ATOM 730 C C . GLU A 1 92 ? -16.551 -0.356 17.606 1.00 93.12 92 GLU A C 1
ATOM 732 O O . GLU A 1 92 ? -17.637 -0.668 18.100 1.00 93.12 92 GLU A O 1
ATOM 737 N N . LEU A 1 93 ? -16.490 0.371 16.482 1.00 88.31 93 LEU A N 1
ATOM 738 C CA . LEU A 1 93 ? -17.687 0.805 15.749 1.00 88.31 93 LEU A CA 1
ATOM 739 C C . LEU A 1 93 ? -18.461 -0.361 15.108 1.00 88.31 93 LEU A C 1
ATOM 741 O O . LEU A 1 93 ? -19.670 -0.246 14.874 1.00 88.31 93 LEU A O 1
ATOM 745 N N . ALA A 1 94 ? -17.791 -1.481 14.844 1.00 85.75 94 ALA A N 1
ATOM 746 C CA . ALA A 1 94 ? -18.422 -2.733 14.439 1.00 85.75 94 ALA A CA 1
ATOM 747 C C . ALA A 1 94 ? -18.987 -3.536 15.624 1.00 85.75 94 ALA A C 1
ATOM 749 O O . ALA A 1 94 ? -19.587 -4.586 15.426 1.00 85.75 94 ALA A O 1
ATOM 750 N N . GLY A 1 95 ? -18.868 -3.032 16.858 1.00 87.75 95 GLY A N 1
ATOM 751 C CA . GLY A 1 95 ? -19.348 -3.708 18.066 1.00 87.75 95 GLY A CA 1
ATOM 752 C C . GLY A 1 95 ? -18.401 -4.785 18.602 1.00 87.75 95 GLY A C 1
ATOM 753 O O . GLY A 1 95 ? -18.791 -5.539 19.492 1.00 87.75 95 GLY A O 1
ATOM 754 N N . LEU A 1 96 ? -17.170 -4.857 18.092 1.00 88.94 96 LEU A N 1
ATOM 755 C CA . LEU A 1 96 ? -16.136 -5.751 18.605 1.00 88.94 96 LEU A CA 1
ATOM 756 C C . LEU A 1 96 ? -15.441 -5.120 19.820 1.00 88.94 96 LEU A C 1
ATOM 758 O O . LEU A 1 96 ? -15.411 -3.899 19.979 1.00 88.94 96 LEU A O 1
ATOM 762 N N . LYS A 1 97 ? -14.846 -5.957 20.674 1.00 90.75 97 LYS A N 1
ATOM 763 C CA . LYS A 1 97 ? -13.982 -5.524 21.783 1.00 90.75 97 LYS A CA 1
ATOM 764 C C . LYS A 1 97 ? -12.542 -5.961 21.503 1.00 90.75 97 LYS A C 1
ATOM 766 O O . LYS A 1 97 ? -12.115 -6.972 22.050 1.00 90.75 97 LYS A O 1
ATOM 771 N N . PRO A 1 98 ? -11.816 -5.232 20.642 1.00 89.94 98 PRO A N 1
ATOM 772 C CA . PRO A 1 98 ? -10.509 -5.659 20.163 1.00 89.94 98 PRO A CA 1
ATOM 773 C C . PRO A 1 98 ? -9.450 -5.666 21.273 1.00 89.94 98 PRO A C 1
ATOM 775 O O . PRO A 1 98 ? -9.178 -4.649 21.922 1.00 89.94 98 PRO A O 1
ATOM 778 N N . SER A 1 99 ? -8.812 -6.816 21.443 1.00 93.62 99 SER A N 1
ATOM 779 C CA . SER A 1 99 ? -7.547 -6.987 22.152 1.00 93.62 99 SER A CA 1
ATOM 780 C C . SER A 1 99 ? -6.362 -6.533 21.289 1.00 93.62 99 SER A C 1
ATOM 782 O O . SER A 1 99 ? -6.471 -6.390 20.072 1.00 93.62 99 SER A O 1
ATOM 784 N N . ALA A 1 100 ? -5.193 -6.328 21.906 1.00 90.25 100 ALA A N 1
ATOM 785 C CA . ALA A 1 100 ? -3.979 -5.977 21.164 1.00 90.25 100 ALA A CA 1
ATOM 786 C C . ALA A 1 100 ? -3.608 -7.042 20.112 1.00 90.25 100 ALA A C 1
ATOM 788 O O . ALA A 1 100 ? -3.209 -6.691 19.007 1.00 90.25 100 ALA A O 1
ATOM 789 N N . GLY A 1 101 ? -3.801 -8.329 20.430 1.00 91.62 101 GLY A N 1
ATOM 790 C CA . GLY A 1 101 ? -3.525 -9.429 19.503 1.00 91.62 101 GLY A CA 1
ATOM 791 C C . GLY A 1 101 ? -4.437 -9.424 18.275 1.00 91.62 101 GLY A C 1
ATOM 792 O O . GLY A 1 101 ? -3.966 -9.657 17.169 1.00 91.62 101 GLY A O 1
ATOM 793 N N . GLU A 1 102 ? -5.719 -9.093 18.440 1.00 90.50 102 GLU A N 1
ATOM 794 C CA . GLU A 1 102 ? -6.660 -8.998 17.314 1.00 90.50 102 GLU A CA 1
ATOM 795 C C . GLU A 1 102 ? -6.351 -7.813 16.394 1.00 90.50 102 GLU A C 1
ATOM 797 O O . GLU A 1 102 ? -6.507 -7.922 15.178 1.00 90.50 102 GLU A O 1
ATOM 802 N N . VAL A 1 103 ? -5.879 -6.694 16.955 1.00 90.19 103 VAL A N 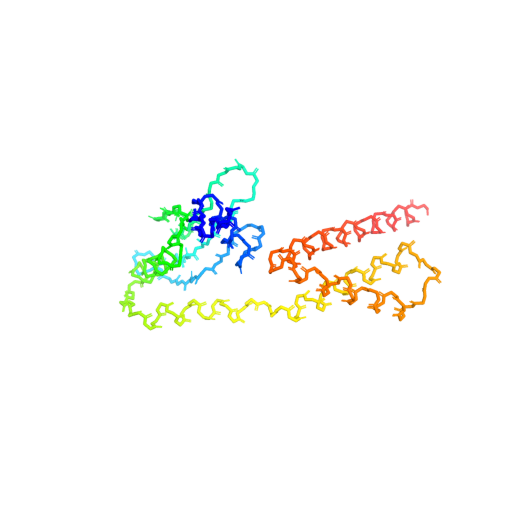1
ATOM 803 C CA . VAL A 1 103 ? -5.444 -5.538 16.159 1.00 90.19 103 VAL A CA 1
ATOM 804 C C . VAL A 1 103 ? -4.204 -5.882 15.333 1.00 90.19 103 VAL A C 1
ATOM 806 O O . VAL A 1 103 ? -4.172 -5.566 14.145 1.00 90.19 103 VAL A O 1
ATOM 809 N N . GLU A 1 104 ? -3.205 -6.557 15.912 1.00 87.88 104 GLU A N 1
ATOM 810 C CA . GLU A 1 104 ? -2.031 -6.987 15.138 1.00 87.88 104 GLU A CA 1
ATOM 811 C C . GLU A 1 104 ? -2.404 -8.033 14.081 1.00 87.88 104 GLU A C 1
ATOM 813 O O . GLU A 1 104 ? -1.995 -7.895 12.932 1.00 87.88 104 GLU A O 1
ATOM 818 N N . ALA A 1 105 ? -3.259 -9.008 14.410 1.00 86.12 105 ALA A N 1
ATOM 819 C CA . ALA A 1 105 ? -3.717 -10.013 13.450 1.00 86.12 105 ALA A CA 1
ATOM 820 C C . ALA A 1 105 ? -4.446 -9.390 12.245 1.00 86.12 105 ALA A C 1
ATOM 822 O O . ALA A 1 105 ? -4.250 -9.819 11.108 1.00 86.12 105 ALA A O 1
ATOM 823 N N . ALA A 1 106 ? -5.257 -8.350 12.468 1.00 82.19 106 ALA A N 1
ATOM 824 C CA . ALA A 1 106 ? -5.896 -7.596 11.390 1.00 82.19 106 ALA A CA 1
ATOM 825 C C . ALA A 1 106 ? -4.869 -6.911 10.474 1.00 82.19 106 ALA A C 1
ATOM 827 O O . ALA A 1 106 ? -4.984 -6.968 9.249 1.00 82.19 106 ALA A O 1
ATOM 828 N N . LEU A 1 107 ? -3.846 -6.291 11.064 1.00 82.88 107 LEU A N 1
ATOM 829 C CA . LEU A 1 107 ? -2.783 -5.612 10.326 1.00 82.88 107 LEU A CA 1
ATOM 830 C C . LEU A 1 107 ? -1.906 -6.598 9.541 1.00 82.88 107 LEU A C 1
ATOM 832 O O . LEU A 1 107 ? -1.547 -6.317 8.395 1.00 82.88 107 LEU A O 1
ATOM 836 N N . ASP A 1 108 ? -1.618 -7.764 10.115 1.00 79.25 108 ASP A N 1
ATOM 837 C CA . ASP A 1 108 ? -0.894 -8.845 9.446 1.00 79.25 108 ASP A CA 1
ATOM 838 C C . ASP A 1 108 ? -1.705 -9.447 8.295 1.00 79.25 108 ASP A C 1
ATOM 840 O O . ASP A 1 108 ? -1.152 -9.713 7.228 1.00 79.25 108 ASP A O 1
ATOM 844 N N . ALA A 1 109 ? -3.025 -9.586 8.448 1.00 75.38 109 ALA A N 1
ATOM 845 C CA . ALA A 1 109 ? -3.899 -10.044 7.370 1.00 75.38 109 ALA A CA 1
ATOM 846 C C . ALA A 1 109 ? -3.894 -9.083 6.170 1.00 75.38 109 ALA A C 1
ATOM 848 O O . ALA A 1 109 ? -3.926 -9.528 5.024 1.00 75.38 109 ALA A O 1
ATOM 849 N N . VAL A 1 110 ? -3.816 -7.768 6.407 1.00 72.88 110 VAL A N 1
ATOM 850 C CA . VAL A 1 110 ? -3.634 -6.788 5.323 1.00 72.88 110 VAL A CA 1
ATOM 851 C C . VAL A 1 110 ? -2.245 -6.894 4.712 1.00 72.88 110 VAL A C 1
ATOM 853 O O . VAL A 1 110 ? -2.122 -6.889 3.488 1.00 72.88 110 VAL A O 1
ATOM 856 N N . ARG A 1 111 ? -1.201 -7.049 5.534 1.00 70.56 111 ARG A N 1
ATOM 857 C CA . ARG A 1 111 ? 0.169 -7.250 5.046 1.00 70.56 111 ARG A CA 1
ATOM 858 C C . ARG A 1 111 ? 0.270 -8.463 4.122 1.00 70.56 111 ARG A C 1
ATOM 860 O O . ARG A 1 111 ? 0.902 -8.367 3.079 1.00 70.56 111 ARG A O 1
ATOM 867 N N . ALA A 1 112 ? -0.370 -9.571 4.487 1.00 68.81 112 ALA A N 1
ATOM 868 C CA . ALA A 1 112 ? -0.366 -10.814 3.720 1.00 68.81 112 ALA A CA 1
ATOM 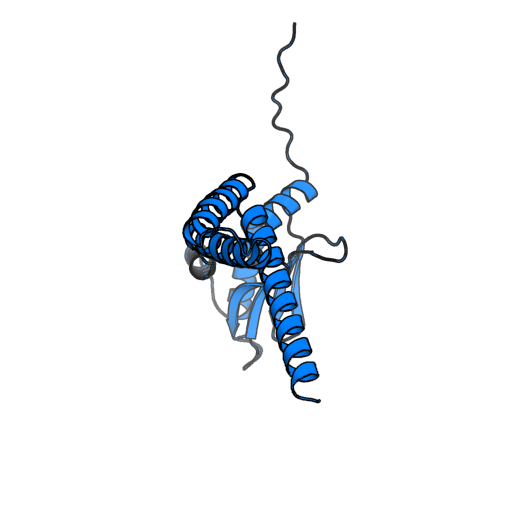869 C C . ALA A 1 112 ? -1.069 -10.695 2.356 1.00 68.81 112 ALA A C 1
ATOM 871 O O . ALA A 1 112 ? -0.772 -11.465 1.449 1.00 68.81 112 ALA A O 1
ATOM 872 N N . LYS A 1 113 ? -1.986 -9.731 2.196 1.00 66.50 113 LYS A N 1
ATOM 873 C CA . LYS A 1 113 ? -2.623 -9.420 0.906 1.00 66.50 113 LYS A CA 1
ATOM 874 C C . LYS A 1 113 ? -1.749 -8.545 0.005 1.00 66.50 113 LYS A C 1
ATOM 876 O O . LYS A 1 113 ? -2.060 -8.410 -1.176 1.00 66.50 113 LYS A O 1
ATOM 881 N N . GLN A 1 114 ? -0.699 -7.914 0.538 1.00 67.50 114 GLN A N 1
ATOM 882 C CA . GLN A 1 114 ? 0.225 -7.146 -0.288 1.00 67.50 114 GLN A CA 1
ATOM 883 C C . GLN A 1 114 ? 1.176 -8.104 -1.023 1.00 67.50 114 GLN A C 1
ATOM 885 O O . GLN A 1 114 ? 1.701 -9.026 -0.396 1.00 67.50 114 GLN A O 1
ATOM 890 N N . PRO A 1 115 ? 1.423 -7.899 -2.330 1.00 67.81 115 PRO A N 1
ATOM 891 C CA . PRO A 1 115 ? 2.371 -8.722 -3.075 1.00 67.81 115 PRO A CA 1
ATOM 892 C C . PRO A 1 115 ? 3.758 -8.632 -2.436 1.00 67.81 115 PRO A C 1
ATOM 894 O O . PRO A 1 115 ? 4.155 -7.570 -1.941 1.00 67.81 115 PRO A O 1
ATOM 897 N N . SER A 1 116 ? 4.512 -9.732 -2.434 1.00 72.19 116 SER A N 1
ATOM 898 C CA . SER A 1 116 ? 5.855 -9.723 -1.854 1.00 72.19 116 SER A CA 1
ATOM 899 C C . SER A 1 116 ? 6.792 -8.807 -2.654 1.00 72.19 116 SER A C 1
ATOM 901 O O . SER A 1 116 ? 6.499 -8.432 -3.791 1.00 72.19 116 SER A O 1
ATOM 903 N N . VAL A 1 117 ? 7.934 -8.426 -2.072 1.00 72.19 117 VAL A N 1
ATOM 904 C CA . VAL A 1 117 ? 8.961 -7.657 -2.802 1.00 72.19 117 VAL A CA 1
ATOM 905 C C . VAL A 1 117 ? 9.432 -8.438 -4.029 1.00 72.19 117 VAL A C 1
ATOM 907 O O . VAL A 1 117 ? 9.571 -7.856 -5.096 1.00 72.19 117 VAL A O 1
ATOM 910 N N . SER A 1 118 ? 9.610 -9.753 -3.906 1.00 75.88 118 SER A N 1
ATOM 911 C CA . SER A 1 118 ? 10.012 -10.613 -5.021 1.00 75.88 118 SER A CA 1
ATOM 912 C C . SER A 1 118 ? 8.976 -10.628 -6.146 1.00 75.88 118 SER A C 1
ATOM 914 O O . SER A 1 118 ? 9.355 -10.526 -7.310 1.00 75.88 118 SER A O 1
ATOM 916 N N . ASP A 1 119 ? 7.683 -10.690 -5.812 1.00 79.19 119 ASP A N 1
ATOM 917 C CA . ASP A 1 119 ? 6.607 -10.643 -6.814 1.00 79.19 119 ASP A CA 1
ATOM 918 C C . ASP A 1 119 ? 6.572 -9.284 -7.520 1.00 79.19 119 ASP A C 1
ATOM 920 O O . ASP A 1 119 ? 6.458 -9.212 -8.740 1.00 79.19 119 ASP A O 1
ATOM 924 N N . GLN A 1 120 ? 6.745 -8.201 -6.757 1.00 79.50 120 GLN A N 1
ATOM 925 C CA . GLN A 1 120 ? 6.824 -6.840 -7.287 1.00 79.50 120 GLN A CA 1
ATOM 926 C C . GLN A 1 120 ? 8.048 -6.642 -8.199 1.00 79.50 120 GLN A C 1
ATOM 928 O O . GLN A 1 120 ? 7.939 -6.006 -9.243 1.00 79.50 120 GLN A O 1
ATOM 933 N N . VAL A 1 121 ? 9.208 -7.209 -7.852 1.00 84.00 121 VAL A N 1
ATOM 934 C CA . VAL A 1 121 ? 10.410 -7.176 -8.704 1.00 84.00 121 VAL A CA 1
ATOM 935 C C . VAL A 1 121 ? 10.198 -7.973 -9.984 1.00 84.00 121 VAL A C 1
ATOM 937 O O . VAL A 1 121 ? 10.589 -7.515 -11.056 1.00 84.00 121 VAL A O 1
ATOM 940 N N . ALA A 1 122 ? 9.577 -9.150 -9.893 1.00 87.06 122 ALA A N 1
ATOM 941 C CA . ALA A 1 122 ? 9.276 -9.968 -11.061 1.00 87.06 122 ALA A CA 1
ATOM 942 C C . ALA A 1 122 ? 8.312 -9.251 -12.019 1.00 87.06 122 ALA A C 1
ATOM 944 O O . ALA A 1 122 ? 8.531 -9.254 -13.230 1.00 87.06 122 ALA A O 1
ATOM 945 N N . GLU A 1 123 ? 7.286 -8.591 -11.479 1.00 87.69 123 GLU A N 1
ATOM 946 C CA . GLU A 1 123 ? 6.361 -7.769 -12.258 1.00 87.69 123 GLU A CA 1
ATOM 947 C C . GLU A 1 123 ? 7.075 -6.581 -12.922 1.00 87.69 123 GLU A C 1
ATOM 949 O O . GLU A 1 123 ? 6.907 -6.356 -14.120 1.00 87.69 123 GLU A O 1
ATOM 954 N N . LEU A 1 124 ? 7.923 -5.858 -12.184 1.00 88.56 124 LEU A N 1
ATOM 955 C CA . LEU A 1 124 ? 8.664 -4.720 -12.730 1.00 88.56 124 LEU A CA 1
ATOM 956 C C . LEU A 1 124 ? 9.613 -5.161 -13.848 1.00 88.56 124 LEU A C 1
ATOM 958 O O . LEU A 1 124 ? 9.655 -4.540 -14.907 1.00 88.56 124 LEU A O 1
ATOM 962 N N . ALA A 1 125 ? 10.342 -6.257 -13.633 1.00 92.12 125 ALA A N 1
ATOM 963 C CA . ALA A 1 125 ? 11.228 -6.829 -14.637 1.00 92.12 125 ALA A CA 1
ATOM 964 C C . ALA A 1 125 ? 10.459 -7.229 -15.902 1.00 92.12 125 ALA A C 1
ATOM 966 O O . ALA A 1 125 ? 10.963 -7.036 -17.003 1.00 92.12 125 ALA A O 1
ATOM 967 N N . LYS A 1 126 ? 9.230 -7.739 -15.768 1.00 91.81 126 LYS A N 1
ATOM 968 C CA . LYS A 1 126 ? 8.386 -8.037 -16.927 1.00 91.81 126 LYS A CA 1
ATOM 969 C C . LYS A 1 126 ? 8.069 -6.770 -17.726 1.00 91.81 126 LYS A C 1
ATOM 971 O O . LYS A 1 126 ? 8.340 -6.741 -18.919 1.00 91.81 126 LYS A O 1
ATOM 976 N N . HIS A 1 127 ? 7.569 -5.716 -17.079 1.00 90.75 127 HIS A N 1
ATOM 977 C CA . HIS A 1 127 ? 7.226 -4.480 -17.790 1.00 90.75 127 HIS A CA 1
ATOM 978 C C . HIS A 1 127 ? 8.440 -3.805 -18.445 1.00 90.75 127 HIS A C 1
ATOM 980 O O . HIS A 1 127 ? 8.339 -3.330 -19.575 1.00 90.75 127 HIS A O 1
ATOM 986 N N . ILE A 1 128 ? 9.594 -3.796 -17.768 1.00 92.44 128 ILE A N 1
ATOM 987 C CA . ILE A 1 128 ? 10.836 -3.261 -18.341 1.00 92.44 128 ILE A CA 1
ATOM 988 C C . ILE A 1 128 ? 11.280 -4.109 -19.538 1.00 92.44 128 ILE A C 1
ATOM 990 O O . ILE A 1 128 ? 11.678 -3.544 -20.550 1.00 92.44 128 ILE A O 1
ATOM 994 N N . ALA A 1 129 ? 11.199 -5.442 -19.461 1.00 91.44 129 ALA A N 1
ATOM 995 C CA . ALA A 1 129 ? 11.564 -6.314 -20.578 1.00 91.44 129 ALA A CA 1
ATOM 996 C C . ALA A 1 129 ? 10.661 -6.076 -21.797 1.00 91.44 129 ALA A C 1
ATOM 998 O O . ALA A 1 129 ? 11.176 -5.931 -22.904 1.00 91.44 129 ALA A O 1
ATOM 999 N N . ASP A 1 130 ? 9.346 -5.964 -21.584 1.00 89.19 130 ASP A N 1
ATOM 1000 C CA . ASP A 1 130 ? 8.375 -5.657 -22.640 1.00 89.19 130 ASP A CA 1
ATOM 1001 C C . ASP A 1 130 ? 8.682 -4.295 -23.290 1.00 89.19 130 ASP A C 1
ATOM 1003 O O . ASP A 1 130 ? 8.677 -4.166 -24.515 1.00 89.19 130 ASP A O 1
ATOM 1007 N N . ARG A 1 131 ? 9.023 -3.279 -22.483 1.00 90.38 131 ARG A N 1
ATOM 1008 C CA . ARG A 1 131 ? 9.442 -1.960 -22.977 1.00 90.38 131 ARG A CA 1
ATOM 1009 C C . ARG A 1 131 ? 10.748 -2.024 -23.768 1.00 90.38 131 ARG A C 1
ATOM 1011 O O . ARG A 1 131 ? 10.813 -1.450 -24.848 1.00 90.38 131 ARG A O 1
ATOM 1018 N N . LEU A 1 132 ? 11.765 -2.725 -23.264 1.00 90.38 132 LEU A N 1
ATOM 1019 C CA . LEU A 1 132 ? 13.054 -2.871 -23.945 1.00 90.38 132 LEU A CA 1
ATOM 1020 C C . LEU A 1 132 ? 12.902 -3.574 -25.293 1.00 90.38 132 LEU A C 1
ATOM 1022 O O . LEU A 1 132 ? 13.513 -3.128 -26.258 1.00 90.38 132 LEU A O 1
ATOM 1026 N N . ALA A 1 133 ? 12.075 -4.619 -25.367 1.00 88.50 133 ALA A N 1
ATOM 1027 C CA . ALA A 1 133 ? 11.790 -5.328 -26.611 1.00 88.50 133 ALA A CA 1
ATOM 1028 C C . ALA A 1 133 ? 11.033 -4.446 -27.620 1.00 88.50 133 ALA A C 1
ATOM 1030 O O . ALA A 1 133 ? 11.310 -4.503 -28.816 1.00 88.50 133 ALA A O 1
ATOM 1031 N N . TYR A 1 134 ? 10.108 -3.605 -27.143 1.00 84.44 134 TYR A N 1
ATOM 1032 C CA . TYR A 1 134 ? 9.388 -2.644 -27.981 1.00 84.44 134 TYR A CA 1
ATOM 1033 C C . TYR A 1 134 ? 10.295 -1.516 -28.502 1.00 84.44 134 TYR A C 1
ATOM 1035 O O . TYR A 1 134 ? 10.284 -1.213 -29.692 1.00 84.44 134 TYR A O 1
ATOM 1043 N N . GLU A 1 135 ? 11.098 -0.906 -27.626 1.00 85.81 135 GLU A N 1
ATOM 1044 C CA . GLU A 1 135 ? 12.006 0.199 -27.969 1.00 85.81 135 GLU A CA 1
ATOM 1045 C C . GLU A 1 135 ? 13.202 -0.271 -28.813 1.00 85.81 135 GLU A C 1
ATOM 1047 O O . GLU A 1 135 ? 13.704 0.478 -29.650 1.00 85.81 135 GLU A O 1
ATOM 1052 N N . ASN A 1 136 ? 13.659 -1.510 -28.606 1.00 83.75 136 ASN A N 1
ATOM 1053 C CA . ASN A 1 136 ? 14.852 -2.066 -29.238 1.00 83.75 136 ASN A CA 1
ATOM 1054 C C . ASN A 1 136 ? 14.537 -3.401 -29.919 1.00 83.75 136 ASN A C 1
ATOM 1056 O O . ASN A 1 136 ? 14.992 -4.457 -29.487 1.00 83.75 136 ASN A O 1
ATOM 1060 N N . GLY A 1 137 ? 13.816 -3.353 -31.040 1.00 74.44 137 GLY A N 1
ATOM 1061 C CA . GLY A 1 137 ? 13.438 -4.550 -31.807 1.00 74.44 137 GLY A CA 1
ATOM 1062 C C . GLY A 1 137 ? 14.599 -5.385 -32.380 1.00 74.44 137 GLY A C 1
ATOM 1063 O O . GLY A 1 137 ? 14.349 -6.402 -33.017 1.00 74.44 137 GLY A O 1
ATOM 1064 N N . SER A 1 138 ? 15.856 -4.965 -32.193 1.00 82.38 138 SER A N 1
ATOM 1065 C CA . SER A 1 138 ? 17.064 -5.718 -32.561 1.00 82.38 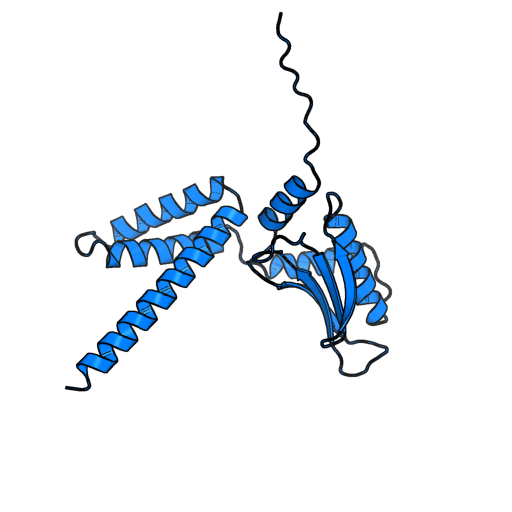138 SER A CA 1
ATOM 1066 C C . SER A 1 138 ? 17.688 -6.508 -31.408 1.00 82.38 138 SER A C 1
ATOM 1068 O O . SER A 1 138 ? 18.637 -7.251 -31.644 1.00 82.38 138 SER A O 1
ATOM 1070 N N . TRP A 1 139 ? 17.213 -6.319 -30.175 1.00 83.94 139 TRP A N 1
ATOM 1071 C CA . TRP A 1 139 ? 17.715 -7.047 -29.014 1.00 83.94 139 TRP A CA 1
ATOM 1072 C C . TRP A 1 139 ? 17.094 -8.437 -28.943 1.00 83.94 139 TRP A C 1
ATOM 1074 O O . TRP A 1 139 ? 15.905 -8.623 -29.212 1.00 83.94 139 TRP A O 1
ATOM 1084 N N . GLU A 1 140 ? 17.891 -9.416 -28.524 1.00 88.81 140 GLU A N 1
ATOM 1085 C CA . GLU A 1 140 ? 17.378 -10.750 -28.236 1.00 88.81 140 GLU A CA 1
ATOM 1086 C C . GLU A 1 140 ? 16.512 -10.718 -26.968 1.00 88.81 140 GLU A C 1
ATOM 1088 O O . GLU A 1 140 ? 16.839 -10.062 -25.976 1.00 88.81 140 GLU A O 1
ATOM 1093 N N . LEU A 1 141 ? 15.419 -11.488 -26.956 1.00 85.00 141 LEU A N 1
ATOM 1094 C CA . LEU A 1 141 ? 14.471 -11.501 -25.832 1.00 85.00 141 LEU A CA 1
ATOM 1095 C C . LEU A 1 141 ? 15.154 -11.836 -24.495 1.00 85.00 141 LEU A C 1
ATOM 1097 O O . LEU A 1 141 ? 14.791 -11.297 -23.448 1.00 85.00 141 LEU A O 1
ATOM 1101 N N . LEU A 1 142 ? 16.156 -12.720 -24.526 1.00 88.44 142 LEU A N 1
ATOM 1102 C CA . LEU A 1 142 ? 16.931 -13.084 -23.342 1.00 88.44 142 LEU A CA 1
ATOM 1103 C C . LEU A 1 142 ? 17.708 -11.882 -22.778 1.00 88.44 142 LEU A C 1
ATOM 1105 O O . LEU A 1 142 ? 17.695 -11.676 -21.565 1.00 88.44 142 LEU A O 1
ATOM 1109 N N . GLU A 1 143 ? 18.309 -11.059 -23.642 1.00 90.31 143 GLU A N 1
ATOM 1110 C CA . GLU A 1 143 ? 19.064 -9.860 -23.253 1.00 90.31 143 GLU A CA 1
ATOM 1111 C C . GLU A 1 143 ? 18.145 -8.799 -22.633 1.00 90.31 143 GLU A C 1
ATOM 1113 O O . GLU A 1 143 ? 18.487 -8.199 -21.607 1.00 90.31 143 GLU A O 1
ATOM 1118 N N . CYS A 1 144 ? 16.937 -8.620 -23.185 1.00 90.00 144 CYS A N 1
ATOM 1119 C CA . CYS A 1 144 ? 15.912 -7.756 -22.594 1.00 90.00 144 CYS A CA 1
ATOM 1120 C C . CYS A 1 144 ? 15.528 -8.224 -21.183 1.00 90.00 144 CYS A C 1
ATOM 1122 O O . CYS A 1 144 ? 15.469 -7.414 -20.257 1.00 90.00 144 CYS A O 1
ATOM 1124 N N . VAL A 1 145 ? 15.302 -9.529 -20.990 1.00 90.38 145 VAL A N 1
ATOM 1125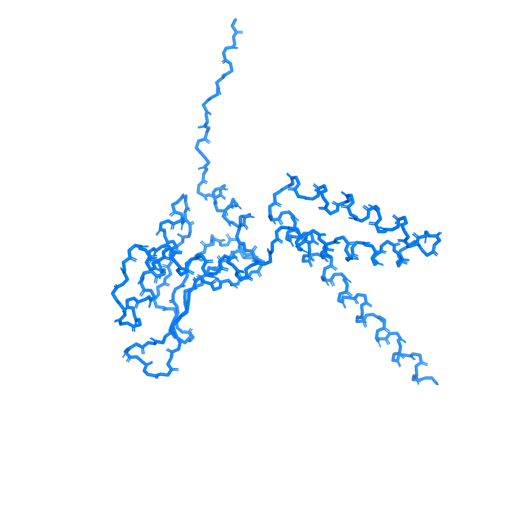 C CA . VAL A 1 145 ? 14.886 -10.094 -19.695 1.00 90.38 145 VAL A CA 1
ATOM 1126 C C . VAL A 1 145 ? 15.991 -10.003 -18.642 1.00 90.38 145 VAL A C 1
ATOM 1128 O O . VAL A 1 145 ? 15.708 -9.660 -17.491 1.00 90.38 145 VAL A O 1
ATOM 1131 N N . GLU A 1 146 ? 17.241 -10.312 -18.989 1.00 91.88 146 GLU A N 1
ATOM 1132 C CA . GLU A 1 146 ? 18.365 -10.224 -18.048 1.00 91.88 146 GLU A CA 1
ATOM 1133 C C . GLU A 1 146 ? 18.622 -8.780 -17.609 1.00 91.88 146 GLU A C 1
ATOM 1135 O O . GLU A 1 146 ? 18.717 -8.502 -16.407 1.00 91.88 146 GLU A O 1
ATOM 1140 N N . THR A 1 147 ? 18.627 -7.850 -18.567 1.00 93.12 147 THR A N 1
ATOM 1141 C CA . THR A 1 147 ? 18.774 -6.413 -18.302 1.00 93.12 147 THR A CA 1
ATOM 1142 C C . THR A 1 147 ? 17.638 -5.901 -17.422 1.00 93.12 147 THR A C 1
ATOM 1144 O O . THR A 1 147 ? 17.873 -5.241 -16.407 1.00 93.12 147 THR A O 1
ATOM 1147 N N . ALA A 1 148 ? 16.400 -6.272 -17.745 1.00 93.12 148 ALA A N 1
ATOM 1148 C CA . ALA A 1 148 ? 15.229 -5.855 -16.992 1.00 93.12 148 ALA A CA 1
ATOM 1149 C C . ALA A 1 148 ? 15.233 -6.368 -15.547 1.00 93.12 148 ALA A C 1
ATOM 1151 O O . ALA A 1 148 ? 14.905 -5.620 -14.624 1.00 93.12 148 ALA A O 1
ATOM 1152 N N . LYS A 1 149 ? 15.662 -7.617 -15.317 1.00 91.75 149 LYS A N 1
ATOM 1153 C CA . LYS A 1 149 ? 15.839 -8.158 -13.960 1.00 91.75 149 LYS A CA 1
ATOM 1154 C C . LYS A 1 149 ? 16.870 -7.353 -13.170 1.00 91.75 149 LYS A C 1
ATOM 1156 O O . LYS A 1 149 ? 16.609 -7.014 -12.017 1.00 91.75 149 LYS A O 1
ATOM 1161 N N . ALA A 1 150 ? 18.015 -7.029 -13.770 1.00 91.38 150 ALA A N 1
ATOM 1162 C CA . ALA A 1 150 ? 19.056 -6.237 -13.115 1.00 91.38 150 ALA A CA 1
ATOM 1163 C C . ALA A 1 150 ? 18.568 -4.820 -12.759 1.00 91.38 150 ALA A C 1
ATOM 1165 O O . ALA A 1 150 ? 18.810 -4.333 -11.650 1.00 91.38 150 ALA A O 1
ATOM 1166 N N . MET A 1 151 ? 17.823 -4.181 -13.665 1.00 91.62 151 MET A N 1
ATOM 1167 C CA . MET A 1 151 ? 17.200 -2.878 -13.422 1.00 91.62 151 MET A CA 1
ATOM 1168 C C . MET A 1 151 ? 16.178 -2.952 -12.283 1.00 91.62 151 MET A C 1
ATOM 1170 O O . MET A 1 151 ? 16.268 -2.172 -11.335 1.00 91.62 151 MET A O 1
ATOM 1174 N N . ALA A 1 152 ? 15.264 -3.925 -12.316 1.00 89.06 152 ALA A N 1
ATOM 1175 C CA . ALA A 1 152 ? 14.245 -4.099 -11.284 1.00 89.06 152 ALA A CA 1
ATOM 1176 C C . ALA A 1 152 ? 14.856 -4.350 -9.894 1.00 89.06 152 ALA A C 1
ATOM 1178 O O . ALA A 1 152 ? 14.411 -3.765 -8.906 1.00 89.06 152 ALA A O 1
ATOM 1179 N N . TRP A 1 153 ? 15.925 -5.149 -9.810 1.00 86.31 153 TRP A N 1
ATOM 1180 C CA . TRP A 1 153 ? 16.656 -5.349 -8.558 1.00 86.31 153 TRP A CA 1
ATOM 1181 C C . TRP A 1 153 ? 17.377 -4.088 -8.084 1.00 86.31 153 TRP A C 1
ATOM 1183 O O . TRP A 1 153 ? 17.372 -3.803 -6.889 1.00 86.31 153 TRP A O 1
ATOM 1193 N N . THR A 1 154 ? 17.943 -3.291 -8.988 1.00 89.81 154 THR A N 1
ATOM 1194 C CA . THR A 1 154 ? 18.602 -2.026 -8.624 1.00 89.81 154 THR A CA 1
ATOM 1195 C C . THR A 1 154 ? 17.613 -1.047 -7.991 1.00 89.81 154 THR A C 1
ATOM 1197 O O . THR A 1 154 ? 17.939 -0.383 -7.007 1.00 89.81 154 THR A O 1
ATOM 1200 N N . VAL A 1 155 ? 16.370 -1.014 -8.480 1.00 81.12 155 VAL A N 1
ATOM 1201 C CA . VAL A 1 155 ? 15.301 -0.192 -7.897 1.00 81.12 155 VAL A CA 1
ATOM 1202 C C . VAL A 1 155 ? 15.006 -0.591 -6.442 1.00 81.12 155 VAL A C 1
ATOM 1204 O O . VAL A 1 155 ? 14.705 0.278 -5.622 1.00 81.12 155 VAL A O 1
ATOM 1207 N N . THR A 1 156 ? 15.174 -1.867 -6.066 1.00 76.25 156 THR A N 1
ATOM 1208 C CA . THR A 1 156 ? 14.970 -2.306 -4.670 1.00 76.25 156 THR A CA 1
ATOM 1209 C C . THR A 1 156 ? 15.937 -1.663 -3.675 1.00 76.25 156 THR A C 1
ATOM 1211 O O . THR A 1 156 ? 15.580 -1.511 -2.506 1.00 76.25 156 THR A O 1
ATOM 1214 N N . ALA A 1 157 ? 17.116 -1.210 -4.121 1.00 73.44 157 ALA A N 1
ATOM 1215 C CA . ALA A 1 157 ? 18.059 -0.476 -3.276 1.00 73.44 157 ALA A CA 1
ATOM 1216 C C . ALA A 1 157 ? 17.502 0.888 -2.818 1.00 73.44 157 ALA A C 1
ATOM 1218 O O . ALA A 1 157 ? 17.918 1.407 -1.784 1.00 73.44 157 ALA A O 1
ATOM 1219 N N . GLY A 1 158 ? 16.529 1.444 -3.552 1.00 60.75 158 GLY A N 1
ATOM 1220 C CA . GLY A 1 158 ? 15.768 2.637 -3.166 1.00 60.75 158 GLY A CA 1
ATOM 1221 C C . GLY A 1 158 ? 14.620 2.363 -2.185 1.00 60.75 158 GLY A C 1
ATOM 1222 O O . GLY A 1 158 ? 13.915 3.292 -1.793 1.00 60.75 158 GLY A O 1
ATOM 1223 N N . GLY A 1 159 ? 14.421 1.105 -1.784 1.00 61.97 159 GLY A N 1
ATOM 1224 C CA . GLY A 1 159 ? 13.372 0.677 -0.864 1.00 61.97 159 GLY A CA 1
ATOM 1225 C C . GLY A 1 159 ? 12.017 0.387 -1.531 1.00 61.97 159 GLY A C 1
ATOM 1226 O O . GLY A 1 159 ? 11.852 0.547 -2.744 1.00 61.97 159 GLY A O 1
ATOM 1227 N N . PRO A 1 160 ? 11.014 -0.050 -0.744 1.00 60.84 160 PRO A N 1
ATOM 1228 C CA . PRO A 1 160 ? 9.723 -0.505 -1.265 1.00 60.84 160 PRO A CA 1
ATOM 1229 C C . PRO A 1 160 ? 8.953 0.544 -2.080 1.00 60.84 160 PRO A C 1
ATOM 1231 O O . PRO A 1 160 ? 8.288 0.177 -3.044 1.00 60.84 160 PRO A O 1
ATOM 1234 N N . GLN A 1 161 ? 9.061 1.840 -1.764 1.00 59.88 161 GLN A N 1
ATOM 1235 C CA . GLN A 1 161 ? 8.401 2.880 -2.565 1.00 59.88 161 GLN A CA 1
ATOM 1236 C C . GLN A 1 161 ? 9.029 3.080 -3.923 1.00 59.88 161 GLN A C 1
ATOM 1238 O O . GLN A 1 161 ? 8.303 3.316 -4.876 1.00 59.88 161 GLN A O 1
ATOM 1243 N N . ALA A 1 162 ? 10.359 3.035 -4.010 1.00 65.81 162 ALA A N 1
ATOM 1244 C CA . ALA A 1 162 ? 11.037 3.191 -5.287 1.00 65.81 162 ALA A CA 1
ATOM 1245 C C . ALA A 1 162 ? 10.602 2.065 -6.231 1.00 65.81 162 ALA A C 1
ATOM 1247 O O . ALA A 1 162 ? 10.251 2.324 -7.379 1.00 65.81 162 ALA A O 1
ATOM 1248 N N . LEU A 1 163 ? 10.515 0.839 -5.702 1.00 71.62 163 LEU A N 1
ATOM 1249 C CA . LEU A 1 163 ? 9.992 -0.320 -6.423 1.00 71.62 163 LEU A CA 1
ATOM 1250 C C . LEU A 1 163 ? 8.539 -0.122 -6.867 1.00 71.62 163 LEU A C 1
ATOM 1252 O O . LEU A 1 163 ? 8.208 -0.383 -8.020 1.00 71.62 163 LEU A O 1
ATOM 1256 N N . ARG A 1 164 ? 7.680 0.377 -5.977 1.00 70.81 164 ARG A N 1
ATOM 1257 C CA . ARG A 1 164 ? 6.266 0.635 -6.285 1.00 70.81 164 ARG A CA 1
ATOM 1258 C C . ARG A 1 164 ? 6.067 1.774 -7.285 1.00 70.81 164 ARG A C 1
ATOM 1260 O O . ARG A 1 164 ? 5.307 1.610 -8.225 1.00 70.81 164 ARG A O 1
ATOM 1267 N N . ALA A 1 165 ? 6.771 2.891 -7.131 1.00 70.88 165 ALA A N 1
ATOM 1268 C CA . ALA A 1 165 ? 6.699 4.027 -8.047 1.00 70.88 165 ALA A CA 1
ATOM 1269 C C . ALA A 1 165 ? 7.192 3.648 -9.451 1.00 70.88 165 ALA A C 1
ATOM 1271 O O . ALA A 1 165 ? 6.589 4.042 -10.450 1.00 70.88 165 ALA A O 1
ATOM 1272 N N . ALA A 1 166 ? 8.250 2.836 -9.533 1.00 80.81 166 ALA A N 1
ATOM 1273 C CA . ALA A 1 166 ? 8.710 2.274 -10.797 1.00 80.81 166 ALA A CA 1
ATOM 1274 C C . ALA A 1 166 ? 7.653 1.351 -11.423 1.00 80.81 166 ALA A C 1
ATOM 1276 O O . ALA A 1 166 ? 7.371 1.475 -12.611 1.00 80.81 166 ALA A O 1
ATOM 1277 N N . LEU A 1 167 ? 7.019 0.482 -10.624 1.00 81.00 167 LEU A N 1
ATOM 1278 C CA . LEU A 1 167 ? 5.904 -0.355 -11.079 1.00 81.00 167 LEU A CA 1
ATOM 1279 C C . LEU A 1 167 ? 4.738 0.469 -11.621 1.00 81.00 167 LEU A C 1
ATOM 1281 O O . LEU A 1 167 ? 4.238 0.169 -12.697 1.00 81.00 167 LEU A O 1
ATOM 1285 N N . ASP A 1 168 ? 4.298 1.496 -10.898 1.00 76.06 168 ASP A N 1
ATOM 1286 C CA . ASP A 1 168 ? 3.153 2.310 -11.310 1.00 76.06 168 ASP A CA 1
ATOM 1287 C C . ASP A 1 168 ? 3.470 3.123 -12.576 1.00 76.06 168 ASP A C 1
ATOM 1289 O O . ASP A 1 168 ? 2.640 3.196 -13.485 1.00 76.06 168 ASP A O 1
ATOM 1293 N N . THR A 1 169 ? 4.703 3.627 -12.699 1.00 81.50 169 THR A N 1
ATOM 1294 C CA . THR A 1 169 ? 5.194 4.284 -13.922 1.00 81.50 169 THR A CA 1
ATOM 1295 C C . THR A 1 169 ? 5.162 3.328 -15.115 1.00 81.50 169 THR A C 1
ATOM 1297 O O . THR A 1 169 ? 4.590 3.649 -16.156 1.00 81.50 169 THR A O 1
ATOM 1300 N N . GLU A 1 170 ? 5.730 2.132 -14.963 1.00 86.12 170 GLU A N 1
ATOM 1301 C CA . GLU A 1 170 ? 5.806 1.146 -16.043 1.00 86.12 170 GLU A CA 1
ATOM 1302 C C . GLU A 1 170 ? 4.427 0.560 -16.401 1.00 86.12 170 GLU A C 1
ATOM 1304 O O . GLU A 1 170 ? 4.138 0.340 -17.580 1.00 86.12 170 GLU A O 1
ATOM 1309 N N . ARG A 1 171 ? 3.524 0.380 -15.426 1.00 82.88 171 ARG A N 1
ATOM 1310 C CA . ARG A 1 171 ? 2.119 0.006 -15.670 1.00 82.88 171 ARG A CA 1
ATOM 1311 C C . ARG A 1 171 ? 1.378 1.084 -16.452 1.00 82.88 171 ARG A C 1
ATOM 1313 O O . ARG A 1 171 ? 0.690 0.760 -17.416 1.00 82.88 171 ARG A O 1
ATOM 1320 N N . SER A 1 172 ? 1.514 2.349 -16.049 1.00 75.19 172 SER A N 1
ATOM 1321 C CA . SER A 1 172 ? 0.882 3.478 -16.738 1.00 75.19 172 SER A CA 1
ATOM 1322 C C . SER A 1 172 ? 1.364 3.571 -18.186 1.00 75.19 172 SER A C 1
ATOM 1324 O O . SER A 1 172 ? 0.549 3.598 -19.107 1.00 75.19 172 SER A O 1
ATOM 1326 N N . ALA A 1 173 ? 2.680 3.487 -18.398 1.00 79.50 173 ALA A N 1
ATOM 1327 C CA . ALA A 1 173 ? 3.273 3.491 -19.730 1.00 79.50 173 ALA A CA 1
ATOM 1328 C C . ALA A 1 173 ? 2.839 2.274 -20.568 1.00 79.50 173 ALA A C 1
ATOM 1330 O O . ALA A 1 173 ? 2.570 2.406 -21.759 1.00 79.50 173 ALA A O 1
ATOM 1331 N N . THR A 1 174 ? 2.721 1.090 -19.957 1.00 80.94 174 THR A N 1
ATOM 1332 C CA . THR A 1 174 ? 2.206 -0.113 -20.637 1.00 80.94 174 THR A CA 1
ATOM 1333 C C . THR A 1 174 ? 0.756 0.079 -21.078 1.00 80.94 174 THR A C 1
ATOM 1335 O O . THR A 1 174 ? 0.423 -0.207 -22.226 1.00 80.94 174 THR A O 1
ATOM 1338 N N . ASN A 1 175 ? -0.097 0.614 -20.201 1.00 77.19 175 ASN A N 1
ATOM 1339 C CA . ASN A 1 175 ? -1.495 0.891 -20.524 1.00 77.19 175 ASN A CA 1
ATOM 1340 C C . ASN A 1 175 ? -1.630 1.935 -21.641 1.00 77.19 175 ASN A C 1
ATOM 1342 O O . ASN A 1 175 ? -2.464 1.758 -22.523 1.00 77.19 175 ASN A O 1
ATOM 1346 N N . GLN A 1 176 ? -0.809 2.991 -21.626 1.00 78.88 176 GLN A N 1
ATOM 1347 C CA . GLN A 1 176 ? -0.779 4.001 -22.690 1.00 78.88 176 GLN A CA 1
ATOM 1348 C C . GLN A 1 176 ? -0.386 3.385 -24.035 1.00 78.88 176 GLN A C 1
ATOM 1350 O O . GLN A 1 176 ? -1.131 3.533 -24.997 1.00 78.88 176 GLN A O 1
ATOM 1355 N N . ARG A 1 177 ? 0.696 2.594 -24.083 1.00 79.75 177 ARG A N 1
ATOM 1356 C CA . ARG A 1 177 ? 1.102 1.883 -25.308 1.00 79.75 177 ARG A CA 1
ATOM 1357 C C . ARG A 1 177 ? -0.011 0.987 -25.847 1.00 79.75 177 ARG A C 1
ATOM 1359 O O . ARG A 1 177 ? -0.270 0.978 -27.041 1.00 79.75 177 ARG A O 1
ATOM 1366 N N . HIS A 1 178 ? -0.693 0.241 -24.977 1.00 74.06 178 HIS A N 1
ATOM 1367 C CA . HIS A 1 178 ? -1.811 -0.608 -25.399 1.00 74.06 178 HIS A CA 1
ATOM 1368 C C . HIS A 1 178 ? -2.967 0.212 -25.990 1.00 74.06 178 HIS A C 1
ATOM 1370 O O . HIS A 1 178 ? -3.547 -0.197 -26.991 1.00 74.06 178 HIS A O 1
ATOM 1376 N N . GLN A 1 179 ? -3.288 1.368 -25.402 1.00 75.69 179 GLN A N 1
ATOM 1377 C CA . GLN A 1 179 ? -4.315 2.269 -25.933 1.00 75.69 179 GLN A CA 1
ATOM 1378 C C . GLN A 1 179 ? -3.924 2.845 -27.300 1.00 75.69 179 GLN A C 1
ATOM 1380 O O . GLN A 1 179 ? -4.767 2.889 -28.191 1.00 75.69 179 GLN A O 1
ATOM 1385 N N . GLU A 1 180 ? -2.659 3.232 -27.480 1.00 75.12 180 GLU A N 1
ATOM 1386 C CA . GLU A 1 180 ? -2.120 3.714 -28.758 1.00 75.12 180 GLU A CA 1
ATOM 1387 C C . GLU A 1 180 ? -2.201 2.627 -29.840 1.00 75.12 180 GLU A C 1
ATOM 1389 O O . GLU A 1 180 ? -2.769 2.863 -30.903 1.00 75.12 180 GLU A O 1
ATOM 1394 N N . PHE A 1 181 ? -1.762 1.400 -29.538 1.00 69.88 181 PHE A N 1
ATOM 1395 C CA . PHE A 1 181 ? -1.878 0.260 -30.453 1.00 69.88 181 PHE A CA 1
ATOM 1396 C C . PHE A 1 181 ? -3.329 -0.076 -30.826 1.00 69.88 181 PHE A C 1
ATOM 1398 O O . PHE A 1 181 ? -3.627 -0.370 -31.985 1.00 69.88 181 PHE A O 1
ATOM 1405 N N . GLU A 1 182 ? -4.255 -0.049 -29.862 1.00 69.88 182 GLU A N 1
ATOM 1406 C CA . GLU A 1 182 ? -5.679 -0.266 -30.137 1.00 69.88 182 GLU A CA 1
ATOM 1407 C C . GLU A 1 182 ? -6.277 0.848 -31.004 1.00 69.88 182 GLU A C 1
ATOM 1409 O O . GLU A 1 182 ? -7.158 0.584 -31.827 1.00 69.88 182 GLU A O 1
ATOM 1414 N N . GLN A 1 183 ? -5.817 2.088 -30.831 1.00 65.56 183 GLN A N 1
ATOM 1415 C CA . GLN A 1 183 ? -6.258 3.227 -31.624 1.00 65.56 183 GLN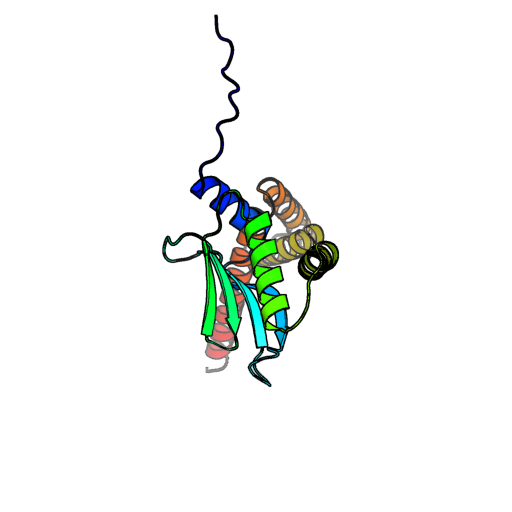 A CA 1
ATOM 1416 C C . GLN A 1 183 ? -5.721 3.153 -33.062 1.00 65.56 183 GLN A C 1
ATOM 1418 O O . GLN A 1 183 ? -6.513 3.241 -34.000 1.00 65.56 183 GLN A O 1
ATOM 1423 N N . GLU A 1 184 ? -4.428 2.880 -33.248 1.00 65.44 184 GLU A N 1
ATOM 1424 C CA . GLU A 1 184 ? -3.813 2.668 -34.567 1.00 65.44 184 GLU A CA 1
ATOM 1425 C C . GLU A 1 184 ? -4.448 1.485 -35.315 1.00 65.44 184 GLU A C 1
ATOM 1427 O O . GLU A 1 184 ? -4.732 1.571 -36.513 1.00 65.44 184 GLU A O 1
ATOM 1432 N N . GLY A 1 185 ? -4.743 0.391 -34.604 1.00 60.84 185 GLY A N 1
ATOM 1433 C CA . GLY A 1 185 ? -5.441 -0.772 -35.154 1.00 60.84 185 GLY A CA 1
ATOM 1434 C C . GLY A 1 185 ? -6.872 -0.464 -35.611 1.00 60.84 185 GLY A C 1
ATOM 1435 O O . GLY A 1 185 ? -7.351 -1.030 -36.592 1.00 60.84 185 GLY A O 1
ATOM 1436 N N . ARG A 1 186 ? -7.572 0.459 -34.939 1.00 56.72 186 ARG A N 1
ATOM 1437 C CA . ARG A 1 186 ? -8.902 0.924 -35.372 1.00 56.72 186 ARG A CA 1
ATOM 1438 C C . ARG A 1 186 ? -8.822 1.842 -36.586 1.00 56.72 186 ARG A C 1
ATOM 1440 O O . ARG A 1 186 ? -9.675 1.742 -37.462 1.00 56.72 186 ARG A O 1
ATOM 1447 N N . GLU A 1 187 ? -7.812 2.703 -36.651 1.00 57.66 187 GLU A N 1
ATOM 1448 C CA . GLU A 1 187 ? -7.595 3.605 -37.786 1.00 57.66 187 GLU A CA 1
ATOM 1449 C C . GLU A 1 187 ? -7.194 2.842 -39.058 1.00 57.66 187 GLU A C 1
ATOM 1451 O O . GLU A 1 187 ? -7.644 3.193 -40.145 1.00 57.66 187 GLU A O 1
ATOM 1456 N N . THR A 1 188 ? -6.443 1.742 -38.937 1.00 53.91 188 THR A N 1
ATOM 1457 C CA . THR A 1 188 ? -6.062 0.890 -40.081 1.00 53.91 188 THR A CA 1
ATOM 1458 C C . THR A 1 188 ? -7.187 -0.002 -40.614 1.00 53.91 188 THR A C 1
ATOM 1460 O O . THR A 1 188 ? -7.161 -0.357 -41.789 1.00 53.91 188 THR A O 1
ATOM 1463 N N . VAL A 1 189 ? -8.189 -0.354 -39.799 1.00 53.97 189 VAL A N 1
ATOM 1464 C CA . VAL A 1 189 ? -9.370 -1.134 -40.239 1.00 53.97 189 VAL A CA 1
ATOM 1465 C C . VAL A 1 189 ? -10.453 -0.243 -40.871 1.00 53.97 189 VAL A C 1
ATOM 1467 O O . VAL A 1 189 ? -11.330 -0.739 -41.573 1.00 53.97 189 VAL A O 1
ATOM 1470 N N . ALA A 1 190 ? -10.403 1.071 -40.645 1.00 49.62 190 ALA A N 1
ATOM 1471 C CA . ALA A 1 190 ? -11.379 2.036 -41.154 1.00 49.62 190 ALA A CA 1
ATOM 1472 C C . ALA A 1 190 ? -11.084 2.560 -42.581 1.00 49.62 190 ALA A C 1
ATOM 1474 O O . ALA A 1 190 ? -11.697 3.550 -42.988 1.00 49.62 190 ALA A O 1
ATOM 1475 N N . ILE A 1 191 ? -10.170 1.920 -43.325 1.00 44.19 191 ILE A N 1
ATOM 1476 C CA . ILE A 1 191 ? -9.784 2.275 -44.706 1.00 44.19 191 ILE A CA 1
ATOM 1477 C C . ILE A 1 191 ? -10.337 1.252 -45.698 1.00 44.19 191 ILE A C 1
ATOM 1479 O O . ILE A 1 191 ? -10.118 0.039 -45.481 1.00 44.19 191 ILE A O 1
#